Protein AF-A0A2P8EJH9-F1 (afdb_monomer_lite)

Radius of gyration: 18.39 Å; chains: 1; bounding box: 42×49×52 Å

Structure (mmCIF, N/CA/C/O backbone):
data_AF-A0A2P8EJH9-F1
#
_entry.id   AF-A0A2P8EJH9-F1
#
loop_
_atom_site.group_PDB
_atom_site.id
_atom_site.type_symbol
_atom_site.label_atom_id
_atom_site.label_alt_id
_atom_site.label_comp_id
_atom_site.label_asym_id
_atom_site.label_entity_id
_atom_site.label_seq_id
_atom_site.pdbx_PDB_ins_code
_atom_site.Cartn_x
_atom_site.Cartn_y
_atom_site.Cartn_z
_atom_site.occupancy
_atom_site.B_iso_or_equiv
_atom_site.auth_seq_id
_atom_site.auth_comp_id
_atom_site.auth_asym_id
_atom_site.auth_atom_id
_atom_site.pdbx_PDB_model_num
ATOM 1 N N . MET A 1 1 ? -10.211 7.960 23.395 1.00 57.41 1 MET A N 1
ATOM 2 C CA . MET A 1 1 ? -9.207 9.040 23.195 1.00 57.41 1 MET A CA 1
ATOM 3 C C . MET A 1 1 ? -7.774 8.540 23.358 1.00 57.41 1 MET A C 1
ATOM 5 O O . MET A 1 1 ? -6.955 8.890 22.523 1.00 57.41 1 MET A O 1
ATOM 9 N N . GLY A 1 2 ? -7.470 7.687 24.348 1.00 76.94 2 GLY A N 1
ATOM 10 C CA . GLY A 1 2 ? -6.123 7.109 24.513 1.00 76.94 2 GLY A CA 1
ATOM 11 C C . GLY A 1 2 ? -5.628 6.232 23.349 1.00 76.94 2 GLY A C 1
ATOM 12 O O . GLY A 1 2 ? -4.437 6.247 23.060 1.00 76.94 2 GLY A O 1
ATOM 13 N N . SER A 1 3 ? -6.529 5.543 22.634 1.00 83.50 3 SER A N 1
ATOM 14 C CA . SER A 1 3 ? -6.225 4.737 21.436 1.00 83.50 3 SER A CA 1
ATOM 15 C C . SER A 1 3 ? -5.545 5.564 20.338 1.00 83.50 3 SER A C 1
ATOM 17 O O . SER A 1 3 ? -4.416 5.281 19.959 1.00 83.50 3 SER A O 1
ATOM 19 N N . TYR A 1 4 ? -6.186 6.642 19.885 1.00 91.69 4 TYR A N 1
ATOM 20 C CA . TYR A 1 4 ? -5.678 7.478 18.787 1.00 91.69 4 TYR A CA 1
ATOM 21 C C . TYR A 1 4 ? -4.425 8.287 19.143 1.00 91.69 4 TYR A C 1
ATOM 23 O O . TYR A 1 4 ? -3.624 8.590 18.262 1.00 91.69 4 TYR A O 1
ATOM 31 N N . VAL A 1 5 ? -4.231 8.619 20.425 1.00 90.19 5 VAL A N 1
ATOM 32 C CA . VAL A 1 5 ? -2.970 9.216 20.894 1.00 90.19 5 VAL A CA 1
ATOM 33 C C . VAL A 1 5 ? -1.826 8.218 20.727 1.00 90.19 5 VAL A C 1
ATOM 35 O O . VAL A 1 5 ? -0.778 8.595 20.216 1.00 90.19 5 VAL A O 1
ATOM 38 N N . ASN A 1 6 ? -2.039 6.948 21.087 1.00 92.81 6 ASN A N 1
ATOM 39 C CA . ASN A 1 6 ? -1.038 5.899 20.891 1.00 92.81 6 ASN A CA 1
ATOM 40 C C . ASN A 1 6 ? -0.731 5.687 19.398 1.00 92.81 6 ASN A C 1
ATOM 42 O O . ASN A 1 6 ? 0.431 5.770 19.014 1.00 92.81 6 ASN A O 1
ATOM 46 N N . ILE A 1 7 ? -1.763 5.575 18.548 1.00 94.88 7 ILE A N 1
ATOM 47 C CA . ILE A 1 7 ? -1.602 5.452 17.082 1.00 94.88 7 ILE A CA 1
ATOM 48 C C . ILE A 1 7 ? -0.748 6.600 16.519 1.00 94.88 7 ILE A C 1
ATOM 50 O O . ILE A 1 7 ? 0.118 6.393 15.672 1.00 94.88 7 ILE A O 1
ATOM 54 N N . SER A 1 8 ? -0.954 7.830 17.001 1.00 92.31 8 SER A N 1
ATOM 55 C CA . SER A 1 8 ? -0.150 8.977 16.567 1.00 92.31 8 SER A CA 1
ATOM 56 C C . SER A 1 8 ? 1.320 8.892 16.991 1.00 92.31 8 SER A C 1
ATOM 58 O O . SER A 1 8 ? 2.163 9.482 16.318 1.00 92.31 8 SER A O 1
ATOM 60 N N . VAL A 1 9 ? 1.633 8.226 18.104 1.00 92.19 9 VAL A N 1
ATOM 61 C CA . VAL A 1 9 ? 3.006 8.051 18.604 1.00 92.19 9 VAL A CA 1
ATOM 62 C C . VAL A 1 9 ? 3.715 6.919 17.857 1.00 92.19 9 VAL A C 1
ATOM 64 O O . VAL A 1 9 ? 4.892 7.055 17.528 1.00 92.19 9 VAL A O 1
ATOM 67 N N . THR A 1 10 ? 3.005 5.832 17.549 1.00 92.50 10 THR A N 1
ATOM 68 C CA . THR A 1 10 ? 3.539 4.670 16.816 1.00 92.50 10 THR A CA 1
ATOM 69 C C . THR A 1 10 ? 3.700 4.922 15.318 1.00 92.50 10 THR A C 1
ATOM 71 O O . THR A 1 10 ? 4.479 4.226 14.672 1.00 92.50 10 THR A O 1
ATOM 74 N N . ASN A 1 11 ? 3.036 5.946 14.767 1.00 92.38 11 ASN A N 1
ATOM 75 C CA . ASN A 1 11 ? 3.085 6.299 13.345 1.00 92.38 11 ASN A CA 1
ATOM 76 C C . ASN A 1 11 ? 3.725 7.684 13.096 1.00 92.38 11 ASN A C 1
ATOM 78 O O . ASN A 1 11 ? 3.044 8.628 12.670 1.00 92.38 11 ASN A O 1
ATOM 82 N N . PRO A 1 12 ? 5.044 7.848 13.331 1.00 87.44 12 PRO A N 1
ATOM 83 C CA . PRO A 1 12 ? 5.724 9.118 13.104 1.00 87.44 12 PRO A CA 1
ATOM 84 C C . PRO A 1 12 ? 5.688 9.523 11.621 1.00 87.44 12 PRO A C 1
ATOM 86 O O . PRO A 1 12 ? 5.824 8.707 10.710 1.00 87.44 12 PRO A O 1
ATOM 89 N N . GLY A 1 13 ? 5.518 10.822 11.359 1.00 85.75 13 GLY A N 1
ATOM 90 C CA . GLY A 1 13 ? 5.449 11.354 9.991 1.00 85.75 13 GLY A CA 1
ATOM 91 C C . GLY A 1 13 ? 4.093 11.170 9.292 1.00 85.75 13 GLY A C 1
ATOM 92 O O . GLY A 1 13 ? 3.995 11.415 8.085 1.00 85.75 13 GLY A O 1
ATOM 93 N N . VAL A 1 14 ? 3.054 10.766 10.030 1.00 93.06 14 VAL A N 1
ATOM 94 C CA . VAL A 1 14 ? 1.638 10.892 9.650 1.00 93.06 14 VAL A CA 1
ATOM 95 C C . VAL A 1 14 ? 1.053 12.164 10.279 1.00 93.06 14 VAL A C 1
ATOM 97 O O . VAL A 1 14 ? 1.512 12.602 11.330 1.00 93.06 14 VAL A O 1
ATOM 100 N N . ASN A 1 15 ? 0.074 12.804 9.632 1.00 91.06 15 ASN A N 1
ATOM 101 C CA . ASN A 1 15 ? -0.617 13.970 10.187 1.00 91.06 15 ASN A CA 1
ATOM 102 C C . ASN A 1 15 ? -1.505 13.565 11.390 1.00 91.06 15 ASN A C 1
ATOM 104 O O . ASN A 1 15 ? -2.504 12.874 11.171 1.00 91.06 15 ASN A O 1
ATOM 108 N N . PRO A 1 16 ? -1.233 14.030 12.631 1.00 91.81 16 PRO A N 1
ATOM 109 C CA . PRO A 1 16 ? -2.021 13.641 13.807 1.00 91.81 16 PRO A CA 1
ATOM 110 C C . PRO A 1 16 ? -3.492 14.064 13.732 1.00 91.81 16 PRO A C 1
ATOM 112 O O . PRO A 1 16 ? -4.382 13.313 14.122 1.00 91.81 16 PRO A O 1
ATOM 115 N N . SER A 1 17 ? -3.780 15.245 13.174 1.00 93.12 17 SER A N 1
ATOM 116 C CA . SER A 1 17 ? -5.173 15.673 12.949 1.00 93.12 17 SER A CA 1
ATOM 117 C C . SER A 1 17 ? -5.828 14.852 11.833 1.00 93.12 17 SER A C 1
ATOM 119 O O . SER A 1 17 ? -7.024 14.570 11.869 1.00 93.12 17 SER A O 1
ATOM 121 N N . GLY A 1 18 ? -5.022 14.401 10.870 1.00 96.00 18 GLY A N 1
ATOM 122 C CA . GLY A 1 18 ? -5.426 13.482 9.812 1.00 96.00 18 GLY A CA 1
ATOM 123 C C . GLY A 1 18 ? -5.948 12.142 10.326 1.00 96.00 18 GLY A C 1
ATOM 124 O O . GLY A 1 18 ? -6.906 11.613 9.765 1.00 96.00 18 GLY A O 1
ATOM 125 N N . ILE A 1 19 ? -5.376 11.622 11.417 1.00 97.12 19 ILE A N 1
ATOM 126 C CA . ILE A 1 19 ? -5.843 10.396 12.085 1.00 97.12 19 ILE A CA 1
ATOM 127 C C . ILE A 1 19 ? -7.286 10.564 12.572 1.00 97.12 19 ILE A C 1
ATOM 129 O O . ILE A 1 19 ? -8.122 9.689 12.349 1.00 97.12 19 ILE A O 1
ATOM 133 N N . LEU A 1 20 ? -7.607 11.711 13.178 1.00 96.38 20 LEU A N 1
ATOM 134 C CA . LEU A 1 20 ? -8.965 12.007 13.642 1.00 96.38 20 LEU A CA 1
ATOM 135 C C . LEU A 1 20 ? -9.938 12.173 12.467 1.00 96.38 20 LEU A C 1
ATOM 137 O O . LEU A 1 20 ? -11.039 11.634 12.513 1.00 96.38 20 LEU A O 1
ATOM 141 N N . ASN A 1 21 ? -9.507 12.824 11.383 1.00 97.00 21 ASN A N 1
ATOM 142 C CA . ASN A 1 21 ? -10.313 12.938 10.164 1.00 97.00 21 ASN A CA 1
ATOM 143 C C . ASN A 1 21 ? -10.607 11.564 9.537 1.00 97.00 21 ASN A C 1
ATOM 145 O O . ASN A 1 21 ? -11.721 11.317 9.073 1.00 97.00 21 ASN A O 1
ATOM 149 N N . LEU A 1 22 ? -9.619 10.660 9.518 1.00 98.12 22 LEU A N 1
ATOM 150 C CA . LEU A 1 22 ? -9.803 9.299 9.011 1.00 98.12 22 LEU A CA 1
ATOM 151 C C . LEU A 1 22 ? -10.755 8.497 9.903 1.00 98.12 22 LEU A C 1
ATOM 153 O O . LEU A 1 22 ? -11.665 7.850 9.386 1.00 98.12 22 LEU A O 1
ATOM 157 N N . ARG A 1 23 ? -10.591 8.594 11.227 1.00 97.69 23 ARG A N 1
ATOM 158 C CA . ARG A 1 23 ? -11.517 8.010 12.201 1.00 97.69 23 ARG A CA 1
ATOM 159 C C . ARG A 1 23 ? -12.945 8.478 11.942 1.00 97.69 23 ARG A C 1
ATOM 161 O O . ARG A 1 23 ? -13.840 7.647 11.827 1.00 97.69 23 ARG A O 1
ATOM 168 N N . ASP A 1 24 ? -13.167 9.785 11.835 1.00 97.50 24 ASP A N 1
ATOM 169 C CA . ASP A 1 24 ? -14.509 10.347 11.649 1.00 97.50 24 ASP A CA 1
ATOM 170 C C . ASP A 1 24 ? -15.140 9.855 10.344 1.00 97.50 24 ASP A C 1
ATOM 172 O O . ASP A 1 24 ? -16.316 9.487 10.314 1.00 97.50 24 ASP A O 1
ATOM 176 N N . TYR A 1 25 ? -14.340 9.757 9.281 1.00 97.88 25 TYR A N 1
ATOM 177 C CA . TYR A 1 25 ? -14.765 9.169 8.016 1.00 97.88 25 TYR A CA 1
ATOM 178 C C . TYR A 1 25 ? -15.164 7.687 8.151 1.00 97.88 25 TYR A C 1
ATOM 180 O O . TYR A 1 25 ? -16.182 7.277 7.588 1.00 97.88 25 TYR A O 1
ATOM 188 N N . PHE A 1 26 ? -14.406 6.880 8.900 1.00 98.00 26 PHE A N 1
ATOM 189 C CA . PHE A 1 26 ? -14.752 5.477 9.161 1.00 98.00 26 PHE A CA 1
ATOM 190 C C . PHE A 1 26 ? -16.009 5.342 10.021 1.00 98.00 26 PHE A C 1
ATOM 192 O O . PHE A 1 26 ? -16.895 4.565 9.675 1.00 98.00 26 PHE A O 1
ATOM 199 N N . VAL A 1 27 ? -16.152 6.150 11.075 1.00 97.19 27 VAL A N 1
ATOM 200 C CA . VAL A 1 27 ? -17.345 6.160 11.940 1.00 97.19 27 VAL A CA 1
ATOM 201 C C . VAL A 1 27 ? -18.608 6.491 11.139 1.00 97.19 27 VAL A C 1
ATOM 203 O O . VAL A 1 27 ? -19.633 5.830 11.307 1.00 97.19 27 VAL A O 1
ATOM 206 N N . GLN A 1 28 ? -18.541 7.454 10.214 1.00 97.12 28 GLN A N 1
ATOM 207 C CA . GLN A 1 28 ? -19.660 7.787 9.318 1.00 97.12 28 GLN A CA 1
ATOM 208 C C . GLN A 1 28 ? -20.061 6.632 8.388 1.00 97.12 28 GLN A C 1
ATOM 210 O O . GLN A 1 28 ? -21.187 6.595 7.895 1.00 97.12 28 GLN A O 1
ATOM 215 N N . ARG A 1 29 ? -19.149 5.690 8.134 1.00 95.56 29 ARG A N 1
ATOM 216 C CA . ARG A 1 29 ? -19.340 4.542 7.240 1.00 95.56 29 ARG A CA 1
ATOM 217 C C . ARG A 1 29 ? -19.367 3.205 7.968 1.00 95.56 29 ARG A C 1
ATOM 219 O O . ARG A 1 29 ? -19.293 2.172 7.315 1.00 95.56 29 ARG A O 1
ATOM 226 N N . LYS A 1 30 ? -19.522 3.210 9.290 1.00 92.56 30 LYS A N 1
ATOM 227 C CA . LYS A 1 30 ? -19.408 2.014 10.130 1.00 92.56 30 LYS A CA 1
ATOM 228 C C . LYS A 1 30 ? -20.317 0.846 9.718 1.00 92.56 30 LYS A C 1
ATOM 230 O O . LYS A 1 30 ? -19.945 -0.297 9.905 1.00 92.56 30 LYS A O 1
ATOM 235 N N . ASN A 1 31 ? -21.467 1.127 9.098 1.00 93.06 31 ASN A N 1
ATOM 236 C CA . ASN A 1 31 ? -22.398 0.102 8.598 1.00 93.06 31 ASN A CA 1
ATOM 237 C C . ASN A 1 31 ? -21.901 -0.628 7.330 1.00 93.06 31 ASN A C 1
ATOM 239 O O . ASN A 1 31 ? -22.600 -1.494 6.818 1.00 93.06 31 ASN A O 1
ATOM 243 N N . ARG A 1 32 ? -20.779 -0.185 6.755 1.00 93.94 32 ARG A N 1
ATOM 244 C CA . ARG A 1 32 ? -20.114 -0.735 5.564 1.00 93.94 32 ARG A CA 1
ATOM 245 C C . ARG A 1 32 ? -18.596 -0.668 5.767 1.00 93.94 32 ARG A C 1
ATOM 247 O O . ARG A 1 32 ? -17.861 -0.249 4.870 1.00 93.94 32 ARG A O 1
ATOM 254 N N . ILE A 1 33 ? -18.143 -0.935 6.992 1.00 94.06 33 ILE A N 1
ATOM 255 C CA . ILE A 1 33 ? -16.740 -0.772 7.389 1.00 94.06 33 ILE A CA 1
ATOM 256 C C . ILE A 1 33 ? -15.835 -1.787 6.684 1.00 94.06 33 ILE A C 1
ATOM 258 O O . ILE A 1 33 ? -14.684 -1.488 6.385 1.00 94.06 33 ILE A O 1
ATOM 262 N N . GLU A 1 34 ? -16.388 -2.939 6.325 1.00 92.44 34 GLU A N 1
ATOM 263 C CA . GLU A 1 34 ? -15.739 -4.024 5.597 1.00 92.44 34 GLU A CA 1
ATOM 264 C C . GLU A 1 34 ? -15.280 -3.549 4.209 1.00 92.44 34 GLU A C 1
ATOM 266 O O . GLU A 1 34 ? -14.194 -3.888 3.758 1.00 92.44 34 GLU A O 1
ATOM 271 N N . GLU A 1 35 ? -16.028 -2.643 3.564 1.00 93.81 35 GLU A N 1
ATOM 272 C CA . GLU A 1 35 ? -15.648 -2.031 2.275 1.00 93.81 35 GLU A CA 1
ATOM 273 C C . GLU A 1 35 ? -14.470 -1.046 2.378 1.00 93.81 35 GLU A C 1
ATOM 275 O O . GLU A 1 35 ? -14.014 -0.469 1.378 1.00 93.81 35 GLU A O 1
ATOM 280 N N . LEU A 1 36 ? -14.031 -0.760 3.602 1.00 96.19 36 LEU A N 1
ATOM 281 C CA . LEU A 1 36 ? -12.887 0.093 3.890 1.00 96.19 36 LEU A CA 1
ATOM 282 C C . LEU A 1 36 ? -11.630 -0.725 4.175 1.00 96.19 36 LEU A C 1
ATOM 284 O O . LEU A 1 36 ? -10.549 -0.129 4.168 1.00 96.19 36 LEU A O 1
ATOM 288 N N . VAL A 1 37 ? -11.755 -2.041 4.369 1.00 96.31 37 VAL A N 1
ATOM 289 C CA . VAL A 1 37 ? -10.626 -2.963 4.468 1.00 96.31 37 VAL A CA 1
ATOM 290 C C . VAL A 1 37 ? -9.945 -3.045 3.091 1.00 96.31 37 VAL A C 1
ATOM 292 O O . VAL A 1 37 ? -10.620 -3.262 2.082 1.00 96.31 37 VAL A O 1
ATOM 295 N N . PRO A 1 38 ? -8.626 -2.805 3.002 1.00 95.75 38 PRO A N 1
ATOM 296 C CA . PRO A 1 38 ? -7.872 -3.041 1.777 1.00 95.75 38 PRO A CA 1
ATOM 297 C C . PRO A 1 38 ? -7.988 -4.503 1.336 1.00 95.75 38 PRO A C 1
ATOM 299 O O . PRO A 1 38 ? -7.944 -5.405 2.164 1.00 95.75 38 PRO A O 1
ATOM 302 N N . SER A 1 39 ? -8.102 -4.746 0.036 1.00 94.81 39 SER A N 1
ATOM 303 C CA . SER A 1 39 ? -8.203 -6.114 -0.485 1.00 94.81 39 SER A CA 1
ATOM 304 C C . SER A 1 39 ? -6.834 -6.801 -0.465 1.00 94.81 39 SER A C 1
ATOM 306 O O . SER A 1 39 ? -5.797 -6.128 -0.514 1.00 94.81 39 SER A O 1
ATOM 308 N N . ASP A 1 40 ? -6.825 -8.135 -0.449 1.00 92.12 40 ASP A N 1
ATOM 309 C CA . ASP A 1 40 ? -5.604 -8.927 -0.626 1.00 92.12 40 ASP A CA 1
ATOM 310 C C . ASP A 1 40 ? -4.848 -8.476 -1.897 1.00 92.12 40 ASP A C 1
ATOM 312 O O . ASP A 1 40 ? -5.486 -8.305 -2.942 1.00 92.12 40 ASP A O 1
ATOM 316 N N . PRO A 1 41 ? -3.513 -8.287 -1.868 1.00 91.06 41 PRO A N 1
ATOM 317 C CA . PRO A 1 41 ? -2.733 -7.886 -3.041 1.00 91.06 41 PRO A CA 1
ATOM 318 C C . PRO A 1 41 ? -2.897 -8.790 -4.268 1.00 91.06 41 PRO A C 1
ATOM 320 O O . PRO A 1 41 ? -2.692 -8.332 -5.391 1.00 91.06 41 PRO A O 1
ATOM 323 N N . THR A 1 42 ? -3.223 -10.065 -4.079 1.00 89.50 42 THR A N 1
ATOM 324 C CA . THR A 1 42 ? -3.433 -11.066 -5.135 1.00 89.50 42 THR A CA 1
ATOM 325 C C . THR A 1 42 ? -4.869 -11.088 -5.662 1.00 89.50 42 THR A C 1
ATOM 327 O O . THR A 1 42 ? -5.128 -11.674 -6.715 1.00 89.50 42 THR A O 1
ATOM 330 N N . SER A 1 43 ? -5.796 -10.405 -4.985 1.00 92.19 43 SER A N 1
ATOM 331 C CA . SER A 1 43 ? -7.201 -10.353 -5.377 1.00 92.19 43 SER A CA 1
ATOM 332 C C . SER A 1 43 ? -7.418 -9.543 -6.670 1.00 92.19 43 SER A C 1
ATOM 334 O O . SER A 1 43 ? -6.744 -8.529 -6.894 1.00 92.19 43 SER A O 1
ATOM 336 N N . PRO A 1 44 ? -8.396 -9.911 -7.524 1.00 92.81 44 PRO A N 1
ATOM 337 C CA . PRO A 1 44 ? -8.719 -9.160 -8.741 1.00 92.81 44 PRO A CA 1
ATOM 338 C C . PRO A 1 44 ? -9.108 -7.689 -8.513 1.00 92.81 44 PRO A C 1
ATOM 340 O O . PRO A 1 44 ? -8.945 -6.861 -9.411 1.00 92.81 44 PRO A O 1
ATOM 343 N N . ASP A 1 45 ? -9.625 -7.349 -7.333 1.00 94.44 45 ASP A N 1
ATOM 344 C CA . ASP A 1 45 ? -10.066 -6.000 -6.961 1.00 94.44 45 ASP A CA 1
ATOM 345 C C . ASP A 1 45 ? -8.974 -5.159 -6.267 1.00 94.44 45 ASP A C 1
ATOM 347 O O . ASP A 1 45 ? -9.189 -3.968 -6.015 1.00 94.44 45 ASP A O 1
ATOM 351 N N . ALA A 1 46 ? -7.783 -5.728 -6.020 1.00 95.44 46 ALA A N 1
ATOM 352 C CA . ALA A 1 46 ? -6.689 -5.083 -5.289 1.00 95.44 46 ALA A CA 1
ATOM 353 C C . ALA A 1 46 ? -6.350 -3.692 -5.837 1.00 95.44 46 ALA A C 1
ATOM 355 O O . ALA A 1 46 ? -6.208 -2.727 -5.091 1.00 95.44 46 ALA A O 1
ATOM 356 N N . LEU A 1 47 ? -6.279 -3.545 -7.161 1.00 97.31 47 LEU A N 1
ATOM 357 C CA . LEU A 1 47 ? -5.942 -2.263 -7.776 1.00 97.31 47 LEU A CA 1
ATOM 358 C C . LEU A 1 47 ? -6.945 -1.157 -7.415 1.00 97.31 47 LEU A C 1
ATOM 360 O O . LEU A 1 47 ? -6.540 -0.068 -7.007 1.00 97.31 47 LEU A O 1
ATOM 364 N N . ASP A 1 48 ? -8.243 -1.422 -7.556 1.00 97.31 48 ASP A N 1
ATOM 365 C CA . ASP A 1 48 ? -9.287 -0.439 -7.245 1.00 97.31 48 ASP A CA 1
ATOM 366 C C . ASP A 1 48 ? -9.331 -0.139 -5.740 1.00 97.31 48 ASP A C 1
ATOM 368 O O . ASP A 1 48 ? -9.411 1.024 -5.327 1.00 97.31 48 ASP A O 1
ATOM 372 N N . SER A 1 49 ? -9.174 -1.179 -4.920 1.00 97.06 49 SER A N 1
ATOM 373 C CA . SER A 1 49 ? -9.086 -1.070 -3.466 1.00 97.06 49 SER A CA 1
ATOM 374 C C . SER A 1 49 ? -7.955 -0.127 -3.035 1.00 97.06 49 SER A C 1
ATOM 376 O O . SER A 1 49 ? -8.192 0.861 -2.332 1.00 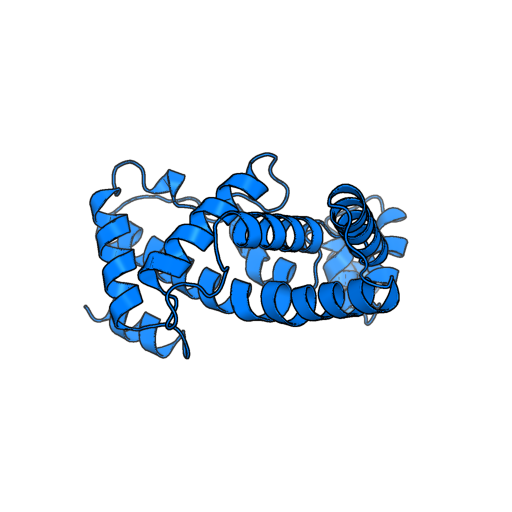97.06 49 SER A O 1
ATOM 378 N N . TYR A 1 50 ? -6.742 -0.318 -3.561 1.00 97.81 50 TYR A N 1
ATOM 379 C CA . TYR A 1 50 ? -5.575 0.500 -3.214 1.00 97.81 50 TYR A CA 1
ATOM 380 C C . TYR A 1 50 ? -5.696 1.935 -3.729 1.00 97.81 50 TYR A C 1
ATOM 382 O O . TYR A 1 50 ? -5.316 2.873 -3.028 1.00 97.81 50 TYR A O 1
ATOM 390 N N . VAL A 1 51 ? -6.293 2.152 -4.905 1.00 98.31 51 VAL A N 1
ATOM 391 C CA . VAL A 1 51 ? -6.584 3.510 -5.396 1.00 98.31 51 VAL A CA 1
ATOM 392 C C . VAL A 1 51 ? -7.524 4.254 -4.446 1.00 98.31 51 VAL A C 1
ATOM 394 O O . VAL A 1 51 ? -7.291 5.430 -4.139 1.00 98.31 51 VAL A O 1
ATOM 397 N N . LYS A 1 52 ? -8.569 3.586 -3.943 1.00 97.81 52 LYS A N 1
ATOM 398 C CA . LYS A 1 52 ? -9.492 4.171 -2.959 1.00 97.81 52 LYS A CA 1
ATOM 399 C C . LYS A 1 52 ? -8.780 4.477 -1.643 1.00 97.81 52 LYS A C 1
ATOM 401 O O . LYS A 1 52 ? -8.972 5.565 -1.098 1.00 97.81 52 LYS A O 1
ATOM 406 N N . VAL A 1 53 ? -7.938 3.567 -1.155 1.00 98.00 53 VAL A N 1
ATOM 407 C CA . VAL A 1 53 ? -7.144 3.771 0.068 1.00 98.00 53 VAL A CA 1
ATOM 408 C C . VAL A 1 53 ? -6.192 4.959 -0.086 1.00 98.00 53 VAL A C 1
ATOM 410 O O . VAL A 1 53 ? -6.217 5.864 0.747 1.00 98.00 53 VAL A O 1
ATOM 413 N N . PHE A 1 54 ? -5.447 5.051 -1.190 1.00 98.38 54 PHE A N 1
ATOM 414 C CA . PHE A 1 54 ? -4.545 6.179 -1.460 1.00 98.38 54 PHE A CA 1
ATOM 415 C C . PHE A 1 54 ? -5.298 7.510 -1.536 1.00 98.38 54 PHE A C 1
ATOM 417 O O . PHE A 1 54 ? -4.833 8.522 -1.013 1.00 98.38 54 PHE A O 1
ATOM 424 N N . SER A 1 55 ? -6.501 7.517 -2.120 1.00 97.50 55 SER A N 1
ATOM 425 C CA . SER A 1 55 ? -7.347 8.712 -2.137 1.00 97.50 55 SER A CA 1
ATOM 426 C C . SER A 1 55 ? -7.789 9.142 -0.735 1.00 97.50 55 SER A C 1
ATOM 428 O O . SER A 1 55 ? -7.832 10.343 -0.463 1.00 97.50 55 SER A O 1
ATOM 430 N N . ARG A 1 56 ? -8.107 8.193 0.157 1.00 97.75 56 ARG A N 1
ATOM 431 C CA . ARG A 1 56 ? -8.437 8.491 1.560 1.00 97.75 56 ARG A CA 1
ATOM 432 C C . ARG A 1 56 ? -7.216 9.038 2.291 1.00 97.75 56 ARG A C 1
ATOM 434 O O . ARG A 1 56 ? -7.331 10.092 2.900 1.00 97.75 56 ARG A O 1
ATOM 441 N N . ILE A 1 57 ? -6.052 8.401 2.139 1.00 97.88 57 ILE A N 1
ATOM 442 C CA . ILE A 1 57 ? -4.789 8.856 2.739 1.00 97.88 57 ILE A CA 1
ATOM 443 C C . ILE A 1 57 ? -4.458 10.290 2.319 1.00 97.88 57 ILE A C 1
ATOM 445 O O . ILE A 1 57 ? -4.170 11.116 3.182 1.00 97.88 57 ILE A O 1
ATOM 449 N N . ASN A 1 58 ? -4.548 10.616 1.026 1.00 96.94 58 ASN A N 1
ATOM 450 C CA . ASN A 1 58 ? -4.322 11.984 0.553 1.00 96.94 58 ASN A CA 1
ATOM 451 C C . ASN A 1 58 ? -5.264 12.987 1.234 1.00 96.94 58 ASN A C 1
ATOM 453 O O . ASN A 1 58 ? -4.838 14.071 1.605 1.00 96.94 58 ASN A O 1
ATOM 457 N N . LYS A 1 59 ? -6.535 12.628 1.443 1.00 96.38 59 LYS A N 1
ATOM 458 C CA . LYS A 1 59 ? -7.526 13.512 2.075 1.00 96.38 59 LYS A CA 1
ATOM 459 C C . LYS A 1 59 ? -7.375 13.637 3.591 1.00 96.38 59 LYS A C 1
ATOM 461 O O . LYS A 1 59 ? -7.949 14.561 4.162 1.00 96.38 59 LYS A O 1
ATOM 466 N N . THR A 1 60 ? -6.684 12.704 4.247 1.00 96.81 60 THR A N 1
ATOM 467 C CA . THR A 1 60 ? -6.645 12.628 5.713 1.00 96.81 60 THR A CA 1
ATOM 468 C C . THR A 1 60 ? -5.222 12.569 6.262 1.00 96.81 60 THR A C 1
ATOM 470 O O . THR A 1 60 ? -4.755 13.542 6.843 1.00 96.81 60 THR A O 1
ATOM 473 N N . LEU A 1 61 ? -4.532 11.441 6.101 1.00 96.62 61 LEU A N 1
ATOM 474 C CA . LEU A 1 61 ? -3.269 11.133 6.776 1.00 96.62 61 LEU A CA 1
ATOM 475 C C . LEU A 1 61 ? -2.055 11.878 6.195 1.00 96.62 61 LEU A C 1
ATOM 477 O O . LEU A 1 61 ? -1.066 12.093 6.904 1.00 96.62 61 LEU A O 1
ATOM 481 N N . SER A 1 62 ? -2.098 12.251 4.914 1.00 93.19 62 SER A N 1
ATOM 482 C CA . SER A 1 62 ? -1.011 12.976 4.247 1.00 93.19 62 SER A CA 1
ATOM 483 C C . SER A 1 62 ? -0.839 14.385 4.825 1.00 93.19 62 SER A C 1
ATOM 485 O O . SER A 1 62 ? -1.813 15.096 5.066 1.00 93.19 62 SER A O 1
ATOM 487 N N . GLN A 1 63 ? 0.413 14.810 5.025 1.00 87.94 63 GLN A N 1
ATOM 488 C CA . GLN A 1 63 ? 0.716 16.184 5.445 1.00 87.94 63 GLN A CA 1
ATOM 489 C C . GLN A 1 63 ? 0.537 17.188 4.300 1.00 87.94 63 GLN A C 1
ATOM 491 O O . GLN A 1 63 ? 0.075 18.300 4.531 1.00 87.94 63 GLN A O 1
ATOM 496 N N . SER A 1 64 ? 0.891 16.799 3.072 1.00 89.88 64 SER A N 1
ATOM 497 C CA . SER A 1 64 ? 0.788 17.663 1.891 1.00 89.88 64 SER A CA 1
ATOM 498 C C . SER A 1 64 ? -0.611 17.663 1.269 1.00 89.88 64 SER A C 1
ATOM 500 O O . SER A 1 64 ? -0.952 18.565 0.509 1.00 89.88 64 SER A O 1
ATOM 502 N N . GLY A 1 65 ? -1.427 16.653 1.585 1.00 91.94 65 GLY A N 1
ATOM 503 C CA . GLY A 1 65 ? -2.738 16.439 0.972 1.00 91.94 65 GLY A CA 1
ATOM 504 C C . GLY A 1 65 ? -2.679 15.730 -0.390 1.00 91.94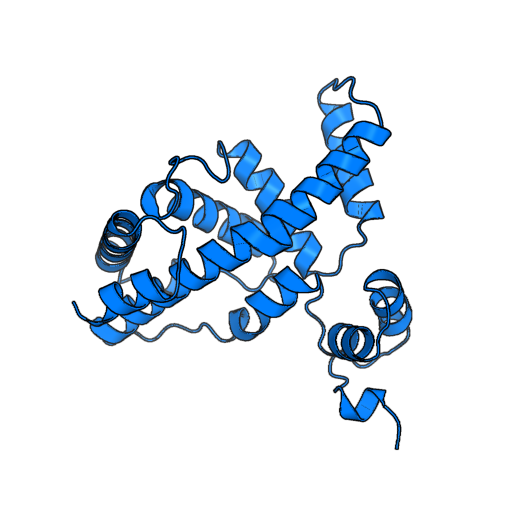 65 GLY A C 1
ATOM 505 O O . GLY A 1 65 ? -3.712 15.495 -1.020 1.00 91.94 65 GLY A O 1
ATOM 506 N N . ASP A 1 66 ? -1.479 15.391 -0.866 1.00 94.25 66 ASP A N 1
ATOM 507 C CA . ASP A 1 66 ? -1.238 14.901 -2.225 1.00 94.25 66 ASP A CA 1
ATOM 508 C C . ASP A 1 66 ? -0.054 13.923 -2.335 1.00 94.25 66 ASP A C 1
ATOM 510 O O . ASP A 1 66 ? 0.533 13.792 -3.407 1.00 94.25 66 ASP A O 1
ATOM 514 N N . GLU A 1 67 ? 0.281 13.192 -1.266 1.00 95.81 67 GLU A N 1
ATOM 515 C CA . GLU A 1 67 ? 1.402 12.231 -1.254 1.00 95.81 67 GLU A CA 1
ATOM 516 C C . GLU A 1 67 ? 1.367 11.257 -2.452 1.00 95.81 67 GLU A C 1
ATOM 518 O O . GLU A 1 67 ? 2.383 11.005 -3.100 1.00 95.81 67 GLU A O 1
ATOM 523 N N . PHE A 1 68 ? 0.181 10.751 -2.810 1.00 97.25 68 PHE A N 1
ATOM 524 C CA . PHE A 1 68 ? -0.026 9.879 -3.978 1.00 97.25 68 PHE A CA 1
ATOM 525 C C . PHE A 1 68 ? -0.412 10.633 -5.264 1.00 97.25 68 PHE A C 1
ATOM 527 O O . PHE A 1 68 ? -0.809 10.022 -6.261 1.00 97.25 68 PHE A O 1
ATOM 534 N N . GLY A 1 69 ? -0.314 11.961 -5.252 1.00 95.81 69 GLY A N 1
ATOM 535 C CA . GLY A 1 69 ? -0.690 12.886 -6.316 1.00 95.81 69 GLY A CA 1
ATOM 536 C C . GLY A 1 69 ? -2.174 12.860 -6.678 1.00 95.81 69 GLY A C 1
ATOM 537 O O . GLY A 1 69 ? -3.037 12.451 -5.904 1.00 95.81 69 GLY A O 1
ATOM 538 N N . ASN A 1 70 ? -2.476 13.298 -7.901 1.00 95.19 70 ASN A N 1
ATOM 539 C CA . ASN A 1 70 ? -3.825 13.210 -8.459 1.00 95.19 70 ASN A CA 1
ATOM 540 C C . ASN A 1 70 ? -4.244 11.753 -8.737 1.00 95.19 70 ASN A C 1
ATOM 542 O O . ASN A 1 70 ? -3.413 10.846 -8.752 1.00 95.19 70 ASN A O 1
ATOM 546 N N . HIS A 1 71 ? -5.526 11.541 -9.056 1.00 93.88 71 HIS A N 1
ATOM 547 C CA . HIS A 1 71 ? -6.101 10.211 -9.305 1.00 93.88 71 HIS A CA 1
ATOM 548 C C . HIS A 1 71 ? -5.273 9.348 -10.271 1.00 93.88 71 HIS A C 1
ATOM 550 O O . HIS A 1 71 ? -5.057 8.162 -10.038 1.00 93.88 71 HIS A O 1
ATOM 556 N N . LYS A 1 72 ? -4.742 9.957 -11.335 1.00 94.19 72 LYS A N 1
ATOM 557 C CA . LYS A 1 72 ? -3.913 9.264 -12.319 1.00 94.19 72 LYS A CA 1
ATOM 558 C C . LYS A 1 72 ? -2.580 8.799 -11.735 1.00 94.19 72 LYS A C 1
ATOM 560 O O . LYS A 1 72 ? -2.143 7.692 -12.038 1.00 94.19 72 LYS A O 1
ATOM 565 N N . ARG A 1 73 ? -1.923 9.631 -10.922 1.00 95.06 73 ARG A N 1
ATOM 566 C CA . ARG A 1 73 ? -0.702 9.235 -10.210 1.00 95.06 73 ARG A CA 1
ATOM 567 C C . ARG A 1 73 ? -1.005 8.154 -9.178 1.00 95.06 73 ARG A C 1
ATOM 569 O O . ARG A 1 73 ? -0.283 7.163 -9.155 1.00 95.06 73 ARG A O 1
ATOM 576 N N . SER A 1 74 ? -2.098 8.281 -8.430 1.00 96.94 74 SER A N 1
ATOM 577 C CA . SER A 1 74 ? -2.515 7.267 -7.457 1.00 96.94 74 SER A CA 1
ATOM 578 C C . SER A 1 74 ? -2.775 5.917 -8.125 1.00 96.94 74 SER A C 1
ATOM 580 O O . SER A 1 74 ? -2.294 4.906 -7.632 1.00 96.94 74 SER A O 1
ATOM 582 N N . PHE A 1 75 ? -3.427 5.896 -9.292 1.00 97.31 75 PHE A N 1
ATOM 583 C CA . PHE A 1 75 ? -3.610 4.679 -10.089 1.00 97.31 75 PHE A CA 1
ATOM 584 C C . PHE A 1 75 ? -2.279 4.049 -10.516 1.00 97.31 75 PHE A C 1
ATOM 586 O O . PHE A 1 75 ? -2.082 2.847 -10.359 1.00 97.31 75 PHE A O 1
ATOM 593 N N . MET A 1 76 ? -1.339 4.850 -11.030 1.00 96.62 76 MET A N 1
ATOM 594 C CA . MET A 1 76 ? -0.022 4.340 -11.435 1.00 96.62 76 MET A CA 1
ATOM 595 C C . MET A 1 76 ? 0.772 3.768 -10.255 1.00 96.62 76 MET A C 1
ATOM 597 O O . MET A 1 76 ? 1.446 2.752 -10.420 1.00 96.62 76 MET A O 1
ATOM 601 N N . LEU A 1 77 ? 0.702 4.412 -9.088 1.00 97.81 77 LEU A N 1
ATOM 602 C CA . LEU A 1 77 ? 1.369 3.945 -7.874 1.00 97.81 77 LEU A CA 1
ATOM 603 C C . LEU A 1 77 ? 0.697 2.690 -7.312 1.00 97.81 77 LEU A C 1
ATOM 605 O O . LEU A 1 77 ? 1.401 1.757 -6.950 1.00 97.81 77 LEU A O 1
ATOM 609 N N . ALA A 1 78 ? -0.637 2.621 -7.307 1.00 98.06 78 ALA A N 1
ATOM 610 C CA . ALA A 1 78 ? -1.370 1.437 -6.863 1.00 98.06 78 ALA A CA 1
ATOM 611 C C . ALA A 1 78 ? -1.044 0.229 -7.749 1.00 98.06 78 ALA A C 1
ATOM 613 O O . ALA A 1 78 ? -0.724 -0.837 -7.237 1.00 98.06 78 ALA A O 1
ATOM 614 N N . LEU A 1 79 ? -1.006 0.414 -9.074 1.00 97.69 79 LEU A N 1
ATOM 615 C CA . LEU A 1 79 ? -0.597 -0.637 -10.006 1.00 97.69 79 LEU A CA 1
ATOM 616 C C . LEU A 1 79 ? 0.845 -1.100 -9.763 1.00 97.69 79 LEU A C 1
ATOM 618 O O . LEU A 1 79 ? 1.122 -2.295 -9.814 1.00 97.69 79 LEU A O 1
ATOM 622 N N . LEU A 1 80 ? 1.768 -0.167 -9.509 1.00 97.94 80 LEU A N 1
ATOM 623 C CA . LEU A 1 80 ? 3.157 -0.502 -9.192 1.00 97.94 80 LEU A CA 1
ATOM 624 C C . LEU A 1 80 ? 3.249 -1.323 -7.905 1.00 97.94 80 LEU A C 1
ATOM 626 O O . LEU A 1 80 ? 3.935 -2.337 -7.891 1.00 97.94 80 LEU A O 1
ATOM 630 N N . VAL A 1 81 ? 2.545 -0.900 -6.858 1.00 97.44 81 VAL A N 1
ATOM 631 C CA . VAL A 1 81 ? 2.574 -1.512 -5.526 1.00 97.44 81 VAL A CA 1
ATOM 632 C C . VAL A 1 81 ? 1.923 -2.895 -5.528 1.00 97.44 81 VAL A C 1
ATOM 634 O O . VAL A 1 81 ? 2.512 -3.838 -5.011 1.00 97.44 81 VAL A O 1
ATOM 637 N N . VAL A 1 82 ? 0.765 -3.050 -6.173 1.00 96.81 82 VAL A N 1
ATOM 638 C CA . VAL A 1 82 ? 0.094 -4.352 -6.329 1.00 96.81 82 VAL A CA 1
ATOM 639 C C . VAL A 1 82 ? 0.986 -5.324 -7.099 1.00 96.81 82 VAL A C 1
ATOM 641 O O . VAL A 1 82 ? 1.287 -6.405 -6.602 1.00 96.81 82 VAL A O 1
ATOM 644 N N . ASN A 1 83 ? 1.509 -4.922 -8.262 1.00 96.31 83 ASN A N 1
ATOM 645 C CA . ASN A 1 83 ? 2.414 -5.781 -9.030 1.00 96.31 83 ASN A CA 1
ATOM 646 C C . ASN A 1 83 ? 3.703 -6.106 -8.258 1.00 96.31 83 ASN A C 1
ATOM 648 O O . ASN A 1 83 ? 4.242 -7.205 -8.382 1.00 96.31 83 ASN A O 1
ATOM 652 N N . TRP A 1 84 ? 4.215 -5.148 -7.483 1.00 96.12 84 TRP A N 1
ATOM 653 C CA . TRP A 1 84 ? 5.379 -5.352 -6.630 1.00 96.12 84 TRP A CA 1
ATOM 654 C C . TRP A 1 84 ? 5.122 -6.456 -5.605 1.00 96.12 84 TRP A C 1
ATOM 656 O O . TRP A 1 84 ? 5.897 -7.407 -5.571 1.00 96.12 84 TRP A O 1
ATOM 666 N N . MET A 1 85 ? 4.024 -6.372 -4.848 1.00 94.50 85 MET A N 1
ATOM 667 C CA . MET A 1 85 ? 3.641 -7.376 -3.847 1.00 94.50 85 MET A CA 1
ATOM 668 C C . MET A 1 85 ? 3.367 -8.749 -4.468 1.00 94.50 85 MET A C 1
ATOM 670 O O . MET A 1 85 ? 3.783 -9.760 -3.917 1.00 94.50 85 MET A O 1
ATOM 674 N N . GLN A 1 86 ? 2.779 -8.791 -5.665 1.00 91.75 86 GLN A N 1
ATOM 675 C CA . GLN A 1 86 ? 2.546 -10.024 -6.431 1.00 91.75 86 GLN A CA 1
ATOM 676 C C . GLN A 1 86 ? 3.826 -10.655 -7.020 1.00 91.75 86 GLN A C 1
ATOM 678 O O . GLN A 1 86 ? 3.747 -11.527 -7.885 1.00 91.75 86 GLN A O 1
ATOM 683 N N . GLY A 1 87 ? 5.024 -10.195 -6.647 1.00 91.06 87 GLY A N 1
ATOM 684 C CA . GLY A 1 87 ? 6.264 -10.797 -7.136 1.00 91.06 87 GLY A CA 1
ATOM 685 C C . GLY A 1 87 ? 6.601 -10.462 -8.590 1.00 91.06 87 GLY A C 1
ATOM 686 O O . GLY A 1 87 ? 7.503 -11.071 -9.160 1.00 91.06 87 GLY A O 1
ATOM 687 N N . GLN A 1 88 ? 5.945 -9.481 -9.225 1.00 92.94 88 GLN A N 1
ATOM 688 C CA . GLN A 1 88 ? 6.241 -9.175 -10.627 1.00 92.94 88 GLN A CA 1
ATOM 689 C C . GLN A 1 88 ? 7.704 -8.707 -10.785 1.00 92.94 88 GLN A C 1
ATOM 691 O O . GLN A 1 88 ? 8.193 -7.901 -9.979 1.00 92.94 88 GLN A O 1
ATOM 696 N N . PRO A 1 89 ? 8.445 -9.176 -11.808 1.00 91.69 89 PRO A N 1
ATOM 697 C CA . PRO A 1 89 ? 9.836 -8.773 -12.003 1.00 91.69 89 PRO A CA 1
ATOM 698 C C . PRO A 1 89 ? 9.975 -7.264 -12.236 1.00 91.69 89 PRO A C 1
ATOM 700 O O . PRO A 1 89 ? 9.211 -6.679 -13.003 1.00 91.69 89 PRO A O 1
ATOM 703 N N . ILE A 1 90 ? 11.013 -6.635 -11.673 1.00 92.44 90 ILE A N 1
ATOM 704 C CA . ILE A 1 90 ? 11.294 -5.201 -11.893 1.00 92.44 90 ILE A CA 1
ATOM 705 C C . ILE A 1 90 ? 11.421 -4.889 -13.394 1.00 92.44 90 ILE A C 1
ATOM 707 O O . ILE A 1 90 ? 10.897 -3.882 -13.866 1.00 92.44 90 ILE A O 1
ATOM 711 N N . ALA A 1 91 ? 12.033 -5.788 -14.173 1.00 92.50 91 ALA A N 1
ATOM 712 C CA . ALA A 1 91 ? 12.129 -5.657 -15.628 1.00 92.50 91 ALA A CA 1
ATOM 713 C C . ALA A 1 91 ? 10.752 -5.533 -16.310 1.00 92.50 91 ALA A C 1
ATOM 715 O O . ALA A 1 91 ? 10.595 -4.763 -17.260 1.00 92.50 91 ALA A O 1
ATOM 716 N N . LYS A 1 92 ? 9.735 -6.241 -15.802 1.00 94.50 92 LYS A N 1
ATOM 717 C CA . LYS A 1 92 ? 8.355 -6.118 -16.279 1.00 94.50 92 LYS A CA 1
ATOM 718 C C . LYS A 1 92 ? 7.749 -4.771 -15.886 1.00 94.50 92 LYS A C 1
ATOM 720 O O . LYS A 1 92 ? 7.172 -4.119 -16.751 1.00 94.50 92 LYS A O 1
ATOM 725 N N . LEU A 1 93 ? 7.941 -4.316 -14.644 1.00 96.31 93 LEU A N 1
ATOM 726 C CA . LEU A 1 93 ? 7.471 -2.995 -14.197 1.00 96.31 93 LEU A CA 1
ATOM 727 C C . LEU A 1 93 ? 8.047 -1.863 -15.067 1.00 96.31 93 LEU A C 1
ATOM 729 O O . LEU A 1 93 ? 7.319 -0.959 -15.482 1.00 96.31 93 LEU A O 1
ATOM 733 N N . ILE A 1 94 ? 9.339 -1.951 -15.400 1.00 96.62 94 ILE A N 1
ATOM 734 C CA . ILE A 1 94 ? 10.031 -1.018 -16.302 1.00 96.62 94 ILE A CA 1
ATOM 735 C C . ILE A 1 94 ? 9.406 -1.053 -17.697 1.00 96.62 94 ILE A C 1
ATOM 737 O O . ILE A 1 94 ? 9.050 -0.002 -18.232 1.00 96.62 94 ILE A O 1
ATOM 741 N N . LYS A 1 95 ? 9.230 -2.246 -18.277 1.00 96.12 95 LYS A N 1
ATOM 742 C CA . LYS A 1 95 ? 8.651 -2.423 -19.617 1.00 96.12 95 LYS A CA 1
ATOM 743 C C . LYS A 1 95 ? 7.217 -1.896 -19.701 1.00 96.12 95 LYS A C 1
ATOM 745 O O . LYS A 1 95 ? 6.850 -1.244 -20.680 1.00 96.12 95 LYS A O 1
ATOM 750 N N . ASP A 1 96 ? 6.410 -2.141 -18.673 1.00 95.31 96 ASP A N 1
ATOM 751 C CA . ASP A 1 96 ? 5.029 -1.666 -18.609 1.00 95.31 96 ASP A CA 1
ATOM 752 C C . ASP A 1 96 ? 4.981 -0.129 -18.497 1.00 95.31 96 ASP A C 1
ATOM 754 O O . ASP A 1 96 ? 4.213 0.519 -19.221 1.00 95.31 96 ASP A O 1
ATOM 758 N N . ARG A 1 97 ? 5.864 0.482 -17.686 1.00 95.06 97 ARG A N 1
ATOM 759 C CA . ARG A 1 97 ? 6.006 1.948 -17.599 1.00 95.06 97 ARG A CA 1
ATOM 760 C C . ARG A 1 97 ? 6.496 2.558 -18.913 1.00 95.06 97 ARG A C 1
ATOM 762 O O . ARG A 1 97 ? 5.947 3.569 -19.346 1.00 95.06 97 ARG A O 1
ATOM 769 N N . GLU A 1 98 ? 7.475 1.947 -19.573 1.00 95.31 98 GLU A N 1
ATOM 770 C CA . GLU A 1 98 ? 7.989 2.396 -20.871 1.00 95.31 98 GLU A CA 1
ATOM 771 C C . GLU A 1 98 ? 6.887 2.381 -21.941 1.00 95.31 98 GLU A C 1
ATOM 773 O O . GLU A 1 98 ? 6.683 3.370 -22.649 1.00 95.31 98 GLU A O 1
ATOM 778 N N . LYS A 1 99 ? 6.127 1.280 -22.032 1.00 93.94 99 LYS A N 1
ATOM 779 C CA . LYS A 1 99 ? 4.999 1.146 -22.965 1.00 93.94 99 LYS A CA 1
ATOM 780 C C . LYS A 1 99 ? 3.951 2.229 -22.726 1.00 93.94 99 LYS A C 1
ATOM 782 O O . LYS A 1 99 ? 3.418 2.792 -23.682 1.00 93.94 99 LYS A O 1
ATOM 787 N N . TYR A 1 100 ? 3.649 2.517 -21.465 1.00 91.94 100 TYR A N 1
ATOM 788 C CA . TYR A 1 100 ? 2.710 3.566 -21.095 1.00 91.94 100 TYR A CA 1
ATOM 789 C C . TYR A 1 100 ? 3.204 4.973 -21.480 1.00 91.94 100 TYR A C 1
ATOM 791 O O . TYR A 1 100 ? 2.438 5.739 -22.064 1.00 91.94 100 TYR A O 1
ATOM 799 N N . GLU A 1 101 ? 4.471 5.307 -21.223 1.00 90.94 101 GLU A N 1
ATOM 800 C CA . GLU A 1 101 ? 5.059 6.605 -21.599 1.00 90.94 101 GLU A CA 1
ATOM 801 C C . GLU A 1 101 ? 5.095 6.786 -23.127 1.00 90.94 101 GLU A C 1
ATOM 803 O O . GLU A 1 101 ? 4.650 7.817 -23.638 1.00 90.94 101 GLU A O 1
ATOM 808 N N . LYS A 1 102 ? 5.510 5.753 -23.878 1.00 91.38 102 LYS A N 1
ATOM 809 C CA . LYS A 1 102 ? 5.516 5.762 -25.354 1.00 91.38 102 LYS A CA 1
ATOM 810 C C . LYS A 1 102 ? 4.123 5.986 -25.941 1.00 91.38 102 LYS A C 1
ATOM 812 O O . LYS A 1 102 ? 3.959 6.810 -26.836 1.00 91.38 102 LYS A O 1
ATOM 817 N N . LYS A 1 103 ? 3.098 5.317 -25.400 1.00 91.75 103 LYS A N 1
ATOM 818 C CA . LYS A 1 103 ? 1.696 5.508 -25.821 1.00 91.75 103 LYS A CA 1
ATOM 819 C C . LYS A 1 103 ? 1.197 6.945 -25.652 1.00 91.75 103 LYS A C 1
ATOM 821 O O . LYS A 1 103 ? 0.246 7.332 -26.319 1.00 91.75 103 LYS A O 1
ATOM 826 N N . ARG A 1 104 ? 1.807 7.728 -24.761 1.00 89.31 104 ARG A N 1
ATOM 827 C CA . ARG A 1 104 ? 1.449 9.132 -24.519 1.00 89.31 104 ARG A CA 1
ATOM 828 C C . ARG A 1 104 ? 2.306 10.126 -25.303 1.00 89.31 104 ARG A C 1
ATOM 830 O O . ARG A 1 104 ? 2.213 11.319 -25.033 1.00 89.31 104 ARG A O 1
ATOM 837 N N . GLY A 1 105 ? 3.140 9.652 -26.230 1.00 87.88 105 GLY A N 1
ATOM 838 C CA . GLY A 1 105 ? 4.096 10.498 -26.946 1.00 87.88 105 GLY A CA 1
ATOM 839 C C . GLY A 1 105 ? 5.233 11.002 -26.055 1.00 87.88 105 GLY A C 1
ATOM 840 O O . GLY A 1 105 ? 5.831 12.033 -26.347 1.00 87.88 105 GLY A O 1
ATOM 841 N N . GLY A 1 106 ? 5.514 10.317 -24.940 1.00 84.06 106 GLY A N 1
ATOM 842 C CA . GLY A 1 106 ? 6.603 10.684 -24.044 1.00 84.06 106 GLY A CA 1
ATOM 843 C C . GLY A 1 106 ? 7.966 10.543 -24.725 1.00 84.06 106 GLY A C 1
ATOM 844 O O . GLY A 1 106 ? 8.238 9.549 -25.394 1.00 84.06 106 GLY A O 1
ATOM 845 N N . THR A 1 107 ? 8.844 11.520 -24.506 1.00 86.94 107 THR A N 1
ATOM 846 C CA . THR A 1 107 ? 10.215 11.570 -25.052 1.00 86.94 107 THR A CA 1
ATOM 847 C C . THR A 1 107 ? 11.277 11.099 -24.053 1.00 86.94 107 THR A C 1
ATOM 849 O O . THR A 1 107 ? 12.476 11.222 -24.303 1.00 86.94 107 THR A O 1
ATOM 852 N N . LYS A 1 108 ? 10.858 10.573 -22.893 1.00 90.94 108 LYS A N 1
ATOM 853 C CA . LYS A 1 108 ? 11.773 10.111 -21.841 1.00 90.94 108 LYS A CA 1
ATOM 854 C C . LYS A 1 108 ? 12.634 8.957 -22.351 1.00 90.94 108 LYS A C 1
ATOM 856 O O . LYS A 1 108 ? 12.122 7.993 -22.916 1.00 90.94 108 LYS A O 1
ATOM 861 N N . SER A 1 109 ? 13.935 9.028 -22.074 1.00 94.00 109 SER A N 1
ATOM 862 C CA . SER A 1 109 ? 14.856 7.925 -22.355 1.00 94.00 109 SER A CA 1
ATOM 863 C C . SER A 1 109 ? 14.517 6.690 -21.511 1.00 94.00 109 SER A C 1
ATOM 865 O O . SER A 1 109 ? 14.013 6.818 -20.390 1.00 94.00 109 SER A O 1
ATOM 867 N N . ILE A 1 110 ? 14.866 5.495 -22.000 1.00 93.88 110 ILE A N 1
ATOM 868 C CA . ILE A 1 110 ? 14.727 4.253 -21.223 1.00 93.88 110 ILE A CA 1
ATOM 869 C C . ILE A 1 110 ? 15.473 4.338 -19.882 1.00 93.88 110 ILE A C 1
ATOM 871 O O . ILE A 1 110 ? 14.927 3.951 -18.856 1.00 93.88 110 ILE A O 1
ATOM 875 N N . ASN A 1 111 ? 16.657 4.958 -19.847 1.00 95.38 111 ASN A N 1
ATOM 876 C CA . ASN A 1 111 ? 17.428 5.148 -18.614 1.00 95.38 111 ASN A CA 1
ATOM 877 C C . ASN A 1 111 ? 16.673 5.992 -17.577 1.00 95.38 111 ASN A C 1
ATOM 879 O O . ASN A 1 111 ? 16.761 5.738 -16.379 1.00 95.38 111 ASN A O 1
ATOM 883 N N . THR A 1 112 ? 15.918 6.997 -18.025 1.00 96.19 112 THR A N 1
ATOM 884 C CA . THR A 1 112 ? 15.050 7.798 -17.153 1.00 96.19 112 THR A CA 1
ATOM 885 C C . THR A 1 112 ? 13.880 6.964 -16.633 1.00 96.19 112 THR A C 1
ATOM 887 O O . THR A 1 112 ? 13.546 7.050 -15.457 1.00 96.19 112 THR A O 1
ATOM 890 N N . VAL A 1 113 ? 13.267 6.134 -17.483 1.00 95.94 113 VAL A N 1
ATOM 891 C CA . VAL A 1 113 ? 12.174 5.238 -17.070 1.00 95.94 113 VAL A CA 1
ATOM 892 C C . VAL A 1 113 ? 12.651 4.239 -16.017 1.00 95.94 113 VAL A C 1
ATOM 894 O O . VAL A 1 113 ? 11.979 4.081 -15.003 1.00 95.94 113 VAL A O 1
ATOM 897 N N . VAL A 1 114 ? 13.816 3.618 -16.224 1.00 96.38 114 VAL A N 1
ATOM 898 C CA . VAL A 1 114 ? 14.426 2.678 -15.272 1.00 96.38 114 VAL A CA 1
ATOM 899 C C . VAL A 1 114 ? 14.612 3.335 -13.906 1.00 96.38 114 VAL A C 1
ATOM 901 O O . VAL A 1 114 ? 14.105 2.812 -12.917 1.00 96.38 114 VAL A O 1
ATOM 904 N N . ARG A 1 115 ? 15.277 4.500 -13.851 1.00 97.38 115 ARG A N 1
ATOM 905 C CA . ARG A 1 115 ? 15.507 5.223 -12.588 1.00 97.38 115 ARG A CA 1
ATOM 906 C C . ARG A 1 115 ? 14.200 5.570 -11.886 1.00 97.38 115 ARG A C 1
ATOM 908 O O . ARG A 1 115 ? 14.046 5.227 -10.725 1.00 97.38 115 ARG A O 1
ATOM 915 N N . ASN A 1 116 ? 13.230 6.130 -12.611 1.00 96.38 116 ASN A N 1
ATOM 916 C CA . ASN A 1 116 ? 11.938 6.499 -12.031 1.00 96.38 116 ASN A CA 1
ATOM 917 C C . ASN A 1 116 ? 11.182 5.295 -11.452 1.00 96.38 116 ASN A C 1
ATOM 919 O O . ASN A 1 116 ? 10.521 5.429 -10.431 1.00 96.38 116 ASN A O 1
ATOM 923 N N . VAL A 1 117 ? 11.230 4.128 -12.107 1.00 97.31 117 VAL A N 1
ATOM 924 C CA . 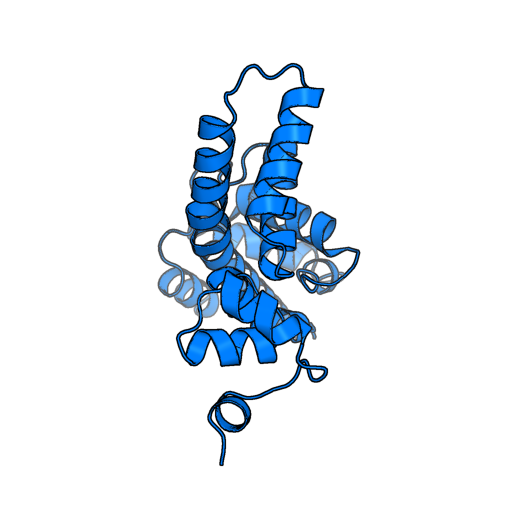VAL A 1 117 ? 10.558 2.923 -11.591 1.00 97.31 117 VAL A CA 1
ATOM 925 C C . VAL A 1 117 ? 11.250 2.412 -10.334 1.00 97.31 117 VAL A C 1
ATOM 927 O O . VAL A 1 117 ? 10.561 2.065 -9.381 1.00 97.31 117 VAL A O 1
ATOM 930 N N . LEU A 1 118 ? 12.584 2.386 -10.313 1.00 96.56 118 LEU A N 1
ATOM 931 C CA . LEU A 1 118 ? 13.337 1.999 -9.120 1.00 96.56 118 LEU A CA 1
ATOM 932 C C . LEU A 1 118 ? 13.073 2.972 -7.964 1.00 96.56 118 LEU A C 1
ATOM 934 O O . LEU A 1 118 ? 12.742 2.532 -6.870 1.00 96.56 118 LEU A O 1
ATOM 938 N N . GLU A 1 119 ? 13.115 4.279 -8.222 1.00 97.81 119 GLU A N 1
ATOM 939 C CA . GLU A 1 119 ? 12.766 5.312 -7.242 1.00 97.81 119 GLU A CA 1
ATOM 940 C C . GLU A 1 119 ? 11.327 5.163 -6.735 1.00 97.81 119 GLU A C 1
ATOM 942 O O . GLU A 1 119 ? 11.094 5.270 -5.534 1.00 97.81 119 GLU A O 1
ATOM 947 N N . ASP A 1 120 ? 10.359 4.883 -7.618 1.00 97.75 120 ASP A N 1
ATOM 948 C CA . ASP A 1 120 ? 8.969 4.662 -7.214 1.00 97.75 120 ASP A CA 1
ATOM 949 C C . ASP A 1 120 ? 8.837 3.404 -6.325 1.00 97.75 120 ASP A C 1
ATOM 951 O O . ASP A 1 120 ? 8.058 3.417 -5.373 1.00 97.75 120 ASP A O 1
ATOM 955 N N . VAL A 1 121 ? 9.593 2.329 -6.590 1.00 96.81 121 VAL A N 1
ATOM 956 C CA . VAL A 1 121 ? 9.607 1.120 -5.742 1.00 96.81 121 VAL A CA 1
ATOM 957 C C . VAL A 1 121 ? 10.196 1.427 -4.366 1.00 96.81 121 VAL A C 1
ATOM 959 O O . VAL A 1 121 ? 9.539 1.158 -3.360 1.00 96.81 121 VAL A O 1
ATOM 962 N N . GLU A 1 122 ? 11.386 2.030 -4.303 1.00 96.00 122 GLU A N 1
ATOM 963 C CA . GLU A 1 122 ? 12.024 2.362 -3.021 1.00 96.00 122 GLU A CA 1
ATOM 964 C C . GLU A 1 122 ? 11.171 3.344 -2.212 1.00 96.00 122 GLU A C 1
ATOM 966 O O . GLU A 1 122 ? 10.903 3.133 -1.030 1.00 96.00 122 GLU A O 1
ATOM 971 N N . LYS A 1 123 ? 10.692 4.414 -2.855 1.00 97.12 123 LYS A N 1
ATOM 972 C CA . LYS A 1 123 ? 9.925 5.450 -2.170 1.00 97.12 123 LYS A CA 1
ATOM 973 C C . LYS A 1 123 ? 8.533 4.963 -1.792 1.00 97.12 123 LYS A C 1
ATOM 975 O O . LYS A 1 123 ? 8.117 5.159 -0.655 1.00 97.12 123 LYS A O 1
ATOM 980 N N . TYR A 1 124 ? 7.768 4.400 -2.725 1.00 97.75 124 TYR A N 1
ATOM 981 C CA . TYR A 1 124 ? 6.356 4.119 -2.468 1.00 97.75 124 TYR A CA 1
ATOM 982 C C . TYR A 1 124 ? 6.126 2.721 -1.936 1.00 97.75 124 TYR A C 1
ATOM 984 O O . TYR A 1 124 ? 5.503 2.594 -0.887 1.00 97.75 124 TYR A O 1
ATOM 992 N N . ALA A 1 125 ? 6.625 1.694 -2.620 1.00 96.12 125 ALA A N 1
ATOM 993 C CA . ALA A 1 125 ? 6.355 0.324 -2.207 1.00 96.12 125 ALA A CA 1
ATOM 994 C C . ALA A 1 125 ? 7.030 -0.009 -0.871 1.00 96.12 125 ALA A C 1
ATOM 996 O O . ALA A 1 125 ? 6.384 -0.594 -0.013 1.00 96.12 125 ALA A O 1
ATOM 997 N N . ARG A 1 126 ? 8.277 0.429 -0.655 1.00 95.06 126 ARG A N 1
ATOM 998 C CA . ARG A 1 126 ? 9.036 0.087 0.560 1.00 95.06 126 ARG A CA 1
ATOM 999 C C . ARG A 1 126 ? 8.953 1.085 1.709 1.00 95.06 126 ARG A C 1
ATOM 1001 O O . ARG A 1 126 ? 9.333 0.735 2.820 1.00 95.06 126 ARG A O 1
ATOM 1008 N N . PHE A 1 127 ? 8.468 2.306 1.480 1.00 94.94 127 PHE A N 1
ATOM 1009 C CA . PHE A 1 127 ? 8.464 3.335 2.525 1.00 94.94 127 PHE A CA 1
ATOM 1010 C C . PHE A 1 127 ? 7.104 4.013 2.722 1.00 94.94 127 PHE A C 1
ATOM 1012 O O . PHE A 1 127 ? 6.477 3.850 3.768 1.00 94.94 127 PHE A O 1
ATOM 1019 N N . ILE A 1 128 ? 6.612 4.759 1.729 1.00 96.69 128 ILE A N 1
ATOM 1020 C CA . ILE A 1 128 ? 5.396 5.574 1.880 1.00 96.69 128 ILE A CA 1
ATOM 1021 C C . ILE A 1 128 ? 4.149 4.711 2.101 1.00 96.69 128 ILE A C 1
ATOM 1023 O O . ILE A 1 128 ? 3.366 5.012 3.003 1.00 96.69 128 ILE A O 1
ATOM 1027 N N . VAL A 1 129 ? 3.947 3.652 1.310 1.00 97.31 129 VAL A N 1
ATOM 1028 C CA . VAL A 1 129 ? 2.770 2.786 1.461 1.00 97.31 129 VAL A CA 1
ATOM 1029 C C . VAL A 1 129 ? 2.802 2.030 2.789 1.00 97.31 129 VAL A C 1
ATOM 1031 O O . VAL A 1 129 ? 1.811 2.154 3.501 1.00 97.31 129 VAL A O 1
ATOM 1034 N N . PRO A 1 130 ? 3.895 1.348 3.197 1.00 95.31 130 PRO A N 1
ATOM 1035 C CA . PRO A 1 130 ? 3.980 0.730 4.522 1.00 95.31 130 PRO A CA 1
ATOM 1036 C C . PRO A 1 130 ? 3.610 1.687 5.655 1.00 95.31 130 PRO A C 1
ATOM 1038 O O . PRO A 1 130 ? 2.736 1.375 6.459 1.00 95.31 130 PRO A O 1
ATOM 1041 N N . LYS A 1 131 ? 4.194 2.895 5.655 1.00 94.94 131 LYS A N 1
ATOM 1042 C CA . LYS A 1 131 ? 3.933 3.925 6.669 1.00 94.94 131 LYS A CA 1
ATOM 1043 C C . LYS A 1 131 ? 2.448 4.283 6.766 1.00 94.94 131 LYS A C 1
ATOM 1045 O O . LYS A 1 131 ? 1.884 4.316 7.855 1.00 94.94 131 LYS A O 1
ATOM 1050 N N . TYR A 1 132 ? 1.809 4.601 5.639 1.00 97.25 132 TYR A N 1
ATOM 1051 C CA . TYR A 1 132 ? 0.415 5.048 5.666 1.00 97.25 132 TYR A CA 1
ATOM 1052 C C . TYR A 1 132 ? -0.588 3.906 5.822 1.00 97.25 132 TYR A C 1
ATOM 1054 O O . TYR A 1 132 ? -1.638 4.126 6.421 1.00 97.25 132 TYR A O 1
ATOM 1062 N N . MET A 1 133 ? -0.287 2.713 5.306 1.00 95.94 133 MET A N 1
ATOM 1063 C CA . MET A 1 133 ? -1.150 1.540 5.447 1.00 95.94 133 MET A CA 1
ATOM 1064 C C . MET A 1 133 ? -1.193 1.045 6.889 1.00 95.94 133 MET A C 1
ATOM 1066 O O . MET A 1 133 ? -2.285 0.769 7.371 1.00 95.94 133 MET A O 1
ATOM 1070 N N . ALA A 1 134 ? -0.052 1.007 7.589 1.00 94.31 134 ALA A N 1
ATOM 1071 C CA . ALA A 1 134 ? -0.010 0.673 9.013 1.00 94.31 134 ALA A CA 1
ATOM 1072 C C . ALA A 1 134 ? -0.941 1.592 9.821 1.00 94.31 134 ALA A C 1
ATOM 1074 O O . ALA A 1 134 ? -1.880 1.123 10.460 1.00 94.31 134 ALA A O 1
ATOM 1075 N N . CYS A 1 135 ? -0.784 2.912 9.670 1.00 96.62 135 CYS A N 1
ATOM 1076 C CA . CYS A 1 135 ? -1.657 3.878 10.333 1.00 96.62 135 CYS A CA 1
ATOM 1077 C C . CYS A 1 135 ? -3.135 3.731 9.920 1.00 96.62 135 CYS A C 1
ATOM 1079 O O . CYS A 1 135 ? -4.027 3.808 10.761 1.00 96.62 135 CYS A O 1
ATOM 1081 N N . TYR A 1 136 ? -3.415 3.509 8.630 1.00 97.44 136 TYR A N 1
ATOM 1082 C CA . TYR A 1 136 ? -4.779 3.309 8.132 1.00 97.44 136 TYR A CA 1
ATOM 1083 C C . TYR A 1 136 ? -5.456 2.104 8.800 1.00 97.44 136 TYR A C 1
ATOM 1085 O O . TYR A 1 136 ? -6.609 2.218 9.219 1.00 97.44 136 TYR A O 1
ATOM 1093 N N . LEU A 1 137 ? -4.745 0.977 8.911 1.00 95.75 137 LEU A N 1
ATOM 1094 C CA . LEU A 1 137 ? -5.245 -0.253 9.524 1.00 95.75 137 LEU A CA 1
ATOM 1095 C C . LEU A 1 137 ? -5.421 -0.103 11.034 1.00 95.75 137 LEU A C 1
ATOM 1097 O O . LEU A 1 137 ? -6.491 -0.431 11.536 1.00 95.75 137 LEU A O 1
ATOM 1101 N N . GLU 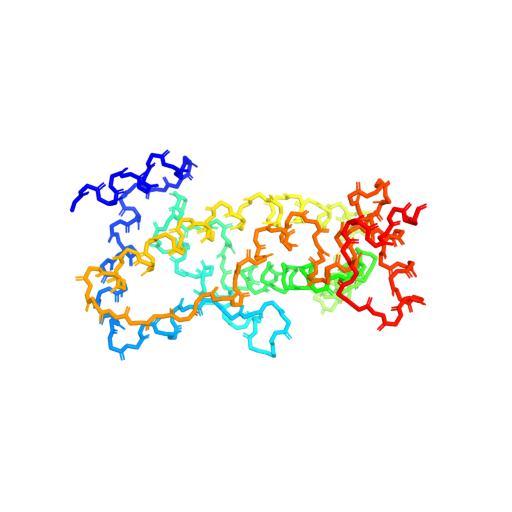A 1 138 ? -4.462 0.502 11.740 1.00 95.81 138 GLU A N 1
ATOM 1102 C CA . GLU A 1 138 ? -4.594 0.776 13.178 1.00 95.81 138 GLU A CA 1
ATOM 1103 C C . GLU A 1 138 ? -5.840 1.624 13.492 1.00 95.81 138 GLU A C 1
ATOM 1105 O O . GLU A 1 138 ? -6.562 1.360 14.457 1.00 95.81 138 GLU A O 1
ATOM 1110 N N . VAL A 1 139 ? -6.133 2.637 12.665 1.00 97.38 139 VAL A N 1
ATOM 1111 C CA . VAL A 1 139 ? -7.339 3.469 12.819 1.00 97.38 139 VAL A CA 1
ATOM 1112 C C . VAL A 1 139 ? -8.605 2.679 12.497 1.00 97.38 139 VAL A C 1
ATOM 1114 O O . VAL A 1 139 ? -9.605 2.829 13.200 1.00 97.38 139 VAL A O 1
ATOM 1117 N N . LEU A 1 140 ? -8.580 1.842 11.457 1.00 96.94 140 LEU A N 1
ATOM 1118 C CA . LEU A 1 140 ? -9.720 1.013 11.064 1.00 96.94 140 LEU A CA 1
ATOM 1119 C C . LEU A 1 140 ? -10.080 0.013 12.169 1.00 96.94 140 LEU A C 1
ATOM 1121 O O . LEU A 1 140 ? -11.236 -0.056 12.585 1.00 96.94 140 L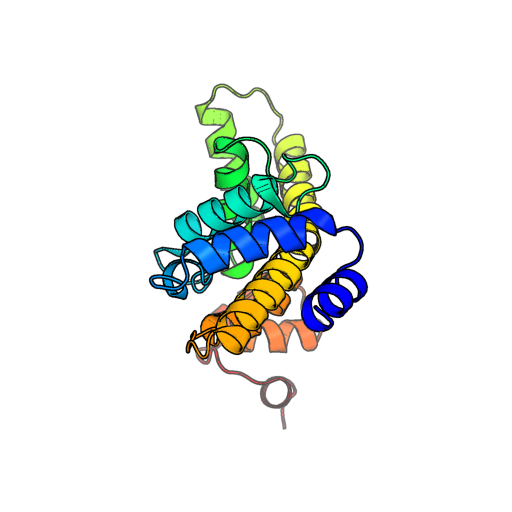EU A O 1
ATOM 1125 N N . GLU A 1 141 ? -9.081 -0.685 12.702 1.00 95.19 141 GLU A N 1
ATOM 1126 C CA . GLU A 1 141 ? -9.223 -1.628 13.810 1.00 95.19 141 GLU A CA 1
ATOM 1127 C C . GLU A 1 141 ? -9.672 -0.943 15.101 1.00 95.19 141 GLU A C 1
ATOM 1129 O O . GLU A 1 141 ? -10.517 -1.476 15.821 1.00 95.19 141 GLU A O 1
ATOM 1134 N N . ALA A 1 142 ? -9.152 0.253 15.402 1.00 96.12 142 ALA A N 1
ATOM 1135 C CA . ALA A 1 142 ? -9.600 1.026 16.556 1.00 96.12 142 ALA A CA 1
ATOM 1136 C C . ALA A 1 142 ? -11.087 1.391 16.444 1.00 96.12 142 ALA A C 1
ATOM 1138 O O . ALA A 1 142 ? -11.829 1.207 17.409 1.00 96.12 142 ALA A O 1
ATOM 1139 N N . VAL A 1 143 ? -11.542 1.846 15.271 1.00 97.12 143 VAL A N 1
ATOM 1140 C CA . VAL A 1 143 ? -12.957 2.175 15.034 1.00 97.12 143 VAL A CA 1
ATOM 1141 C C . VAL A 1 143 ? -13.837 0.929 15.110 1.00 97.12 143 VAL A C 1
ATOM 1143 O O . VAL A 1 143 ? -14.886 0.984 15.755 1.00 97.12 143 VAL A O 1
ATOM 1146 N N . ALA A 1 144 ? -13.423 -0.183 14.498 1.00 96.12 144 ALA A N 1
ATOM 1147 C CA . ALA A 1 144 ? -14.157 -1.445 14.557 1.00 96.12 144 ALA A CA 1
ATOM 1148 C C . ALA A 1 144 ? -14.313 -1.923 16.009 1.00 96.12 144 ALA A C 1
ATOM 1150 O O . ALA A 1 144 ? -15.431 -2.148 16.471 1.00 96.12 144 ALA A O 1
ATOM 1151 N N . ARG A 1 145 ? -13.216 -1.938 16.776 1.00 95.50 145 ARG A N 1
ATOM 1152 C CA . ARG A 1 145 ? -13.204 -2.318 18.196 1.00 95.50 145 ARG A CA 1
ATOM 1153 C C . ARG A 1 145 ? -14.080 -1.409 19.059 1.00 95.50 145 ARG A C 1
ATOM 1155 O O . ARG A 1 145 ? -14.858 -1.901 19.870 1.00 95.50 145 ARG A O 1
ATOM 1162 N N . GLU A 1 146 ? -13.983 -0.090 18.883 1.00 95.69 146 GLU A N 1
ATOM 1163 C CA . GLU A 1 146 ? -14.785 0.892 19.632 1.00 95.69 146 GLU A CA 1
ATOM 1164 C C . GLU A 1 146 ? -16.291 0.781 19.331 1.00 95.69 146 GLU A C 1
ATOM 1166 O O . GLU A 1 146 ? -17.108 1.136 20.179 1.00 95.69 146 GLU A O 1
ATOM 1171 N N . ASN A 1 147 ? -16.665 0.265 18.154 1.00 95.38 147 ASN A N 1
ATOM 1172 C CA . ASN A 1 147 ? -18.057 0.074 17.735 1.00 95.38 147 ASN A CA 1
ATOM 1173 C C . ASN A 1 147 ? -18.528 -1.391 17.796 1.00 95.38 147 ASN A C 1
ATOM 1175 O O . ASN A 1 147 ? -19.649 -1.655 17.371 1.00 95.38 147 ASN A O 1
ATOM 1179 N N . GLN A 1 148 ? -17.714 -2.313 18.330 1.00 95.56 148 GLN A N 1
ATOM 1180 C CA . GLN A 1 148 ? -18.019 -3.752 18.422 1.00 95.56 148 GLN A CA 1
ATOM 1181 C C . GLN A 1 148 ? -18.365 -4.374 17.056 1.00 95.56 148 GLN A C 1
ATOM 1183 O O . GLN A 1 148 ? -19.283 -5.180 16.939 1.00 95.56 148 GLN A O 1
ATOM 1188 N N . LEU A 1 149 ? -17.639 -3.956 16.019 1.00 95.38 149 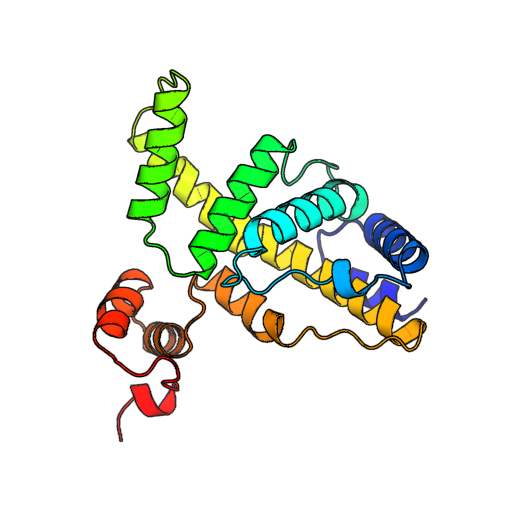LEU A N 1
ATOM 1189 C CA . LEU A 1 149 ? -17.761 -4.474 14.660 1.00 95.38 149 LEU A CA 1
ATOM 1190 C C . LEU A 1 149 ? -16.672 -5.510 14.411 1.00 95.38 149 LEU A C 1
ATOM 1192 O O . LEU A 1 149 ? -15.523 -5.317 14.816 1.00 95.38 149 LEU A O 1
ATOM 1196 N N . GLU A 1 150 ? -17.030 -6.573 13.704 1.00 91.94 150 GLU A N 1
ATOM 1197 C CA . GLU A 1 150 ? -16.070 -7.550 13.206 1.00 91.94 150 GLU A CA 1
ATOM 1198 C C . GLU A 1 150 ? -15.599 -7.127 11.815 1.00 91.94 150 GLU A C 1
ATOM 1200 O O . GLU A 1 150 ? -16.402 -6.822 10.936 1.00 91.94 150 GLU A O 1
ATOM 1205 N N . ILE A 1 151 ? -14.283 -7.088 11.627 1.00 93.00 151 ILE A N 1
ATOM 1206 C CA . ILE A 1 151 ? -13.647 -6.900 10.325 1.00 93.00 151 ILE A CA 1
ATOM 1207 C C . ILE A 1 151 ? -12.631 -8.017 10.138 1.00 93.00 151 ILE A C 1
ATOM 1209 O O . ILE A 1 151 ? -11.932 -8.383 11.082 1.00 93.00 151 ILE A O 1
ATOM 1213 N N . ASP A 1 152 ? -12.547 -8.548 8.925 1.00 89.81 152 ASP A N 1
ATOM 1214 C CA . ASP A 1 152 ? -11.528 -9.526 8.568 1.00 89.81 152 ASP A CA 1
ATOM 1215 C C . ASP A 1 152 ? -10.328 -8.805 7.952 1.00 89.81 152 ASP A C 1
ATOM 1217 O O . ASP A 1 152 ? -10.412 -8.272 6.847 1.00 89.81 152 ASP A O 1
ATOM 1221 N N . THR A 1 153 ? -9.217 -8.760 8.685 1.00 88.38 153 THR A N 1
ATOM 1222 C CA . THR A 1 153 ? -7.934 -8.223 8.211 1.00 88.38 153 THR A CA 1
ATOM 1223 C C . THR A 1 153 ? -6.890 -9.318 7.976 1.00 88.38 153 THR A C 1
ATOM 1225 O O . THR A 1 153 ? -5.737 -8.990 7.698 1.00 88.38 153 THR A O 1
ATOM 1228 N N . SER A 1 154 ? -7.271 -10.603 8.024 1.00 85.25 154 SER A N 1
ATOM 1229 C CA . SER A 1 154 ? -6.346 -11.744 7.890 1.00 85.25 154 SER A CA 1
ATOM 1230 C C . SER A 1 154 ? -5.559 -11.713 6.575 1.00 85.25 154 SER A C 1
ATOM 1232 O O . SER A 1 154 ? -4.345 -11.911 6.550 1.00 85.25 154 SER A O 1
ATOM 1234 N N . ALA A 1 155 ? -6.220 -11.321 5.482 1.00 79.75 155 ALA A N 1
ATOM 1235 C CA . ALA A 1 155 ? -5.605 -11.126 4.167 1.00 79.75 155 ALA A CA 1
ATOM 1236 C C . ALA A 1 155 ? -4.493 -10.053 4.139 1.00 79.75 155 ALA A C 1
ATOM 1238 O O . ALA A 1 155 ? -3.745 -9.934 3.169 1.00 79.75 155 ALA A O 1
ATOM 1239 N N . LEU A 1 156 ? -4.380 -9.235 5.188 1.00 84.38 156 LEU A N 1
ATOM 1240 C CA . LEU A 1 156 ? -3.412 -8.147 5.297 1.00 84.38 156 LEU A CA 1
ATOM 1241 C C . LEU A 1 156 ? -2.294 -8.440 6.300 1.00 84.38 156 LEU A C 1
ATOM 1243 O O . LEU A 1 156 ? -1.377 -7.628 6.416 1.00 84.38 156 LEU A O 1
ATOM 1247 N N . GLU A 1 157 ? -2.300 -9.596 6.969 1.00 82.81 157 GLU A N 1
ATOM 1248 C CA . GLU A 1 157 ? -1.255 -9.986 7.928 1.00 82.81 157 GLU A CA 1
ATOM 1249 C C . GLU A 1 157 ? 0.146 -9.951 7.300 1.00 82.81 157 GLU A C 1
ATOM 1251 O O . GLU A 1 157 ? 1.120 -9.524 7.921 1.00 82.81 157 GLU A O 1
ATOM 1256 N N . GLN A 1 158 ? 0.246 -10.336 6.027 1.00 83.38 158 GLN A N 1
ATOM 1257 C CA . GLN A 1 158 ? 1.503 -10.345 5.279 1.00 83.38 158 GLN A CA 1
ATOM 1258 C C . GLN A 1 158 ? 1.728 -9.074 4.454 1.00 83.38 158 GLN A C 1
ATOM 1260 O O . GLN A 1 158 ? 2.695 -9.002 3.692 1.00 83.38 158 GLN A O 1
ATOM 1265 N N . LEU A 1 159 ? 0.870 -8.056 4.585 1.00 89.19 159 LEU A N 1
ATOM 1266 C CA . LEU A 1 159 ? 0.932 -6.847 3.764 1.00 89.19 159 LEU A CA 1
ATOM 1267 C C . LEU A 1 159 ? 2.277 -6.130 3.909 1.00 89.19 159 LEU A C 1
ATOM 1269 O O . LEU A 1 159 ? 2.915 -5.795 2.912 1.00 89.19 159 LEU A O 1
ATOM 1273 N N . GLN A 1 160 ? 2.721 -5.904 5.147 1.00 87.44 160 GLN A N 1
ATOM 1274 C CA . GLN A 1 160 ? 3.964 -5.178 5.415 1.00 87.44 160 GLN A CA 1
ATOM 1275 C C . GLN A 1 160 ? 5.178 -5.915 4.839 1.00 87.44 160 GLN A C 1
ATOM 1277 O O . GLN A 1 160 ? 6.003 -5.310 4.156 1.00 87.44 160 GLN A O 1
ATOM 1282 N N . VAL A 1 161 ? 5.231 -7.233 5.035 1.00 88.69 161 VAL A N 1
ATOM 1283 C CA . VAL A 1 161 ? 6.273 -8.106 4.483 1.00 88.69 161 VAL A CA 1
ATOM 1284 C C . VAL A 1 161 ? 6.241 -8.088 2.952 1.00 88.69 161 VAL A C 1
ATOM 1286 O O . VAL A 1 161 ? 7.277 -7.938 2.303 1.00 88.69 161 VAL A O 1
ATOM 1289 N N . SER A 1 162 ? 5.049 -8.167 2.359 1.00 91.31 162 SER A N 1
ATOM 1290 C CA . SER A 1 162 ? 4.871 -8.142 0.906 1.00 91.31 162 SER A CA 1
ATOM 1291 C C . SER A 1 162 ? 5.325 -6.821 0.293 1.00 91.31 162 SER A C 1
ATOM 1293 O O . SER A 1 162 ? 5.932 -6.809 -0.776 1.00 91.31 162 SER A O 1
ATOM 1295 N N . LEU A 1 163 ? 5.069 -5.700 0.964 1.00 93.12 163 LEU A N 1
ATOM 1296 C CA . LEU A 1 163 ? 5.534 -4.380 0.544 1.00 93.12 163 LEU A CA 1
ATOM 1297 C C . LEU A 1 163 ? 7.058 -4.241 0.656 1.00 93.12 163 LEU A C 1
ATOM 1299 O O . LEU A 1 163 ? 7.694 -3.695 -0.246 1.00 93.12 163 LEU A O 1
ATOM 1303 N N . GLU A 1 164 ? 7.655 -4.769 1.721 1.00 89.19 164 GLU A N 1
ATOM 1304 C CA . GLU A 1 164 ? 9.097 -4.699 1.965 1.00 89.19 164 GLU A CA 1
ATOM 1305 C C . GLU A 1 164 ? 9.892 -5.526 0.940 1.00 89.19 164 GLU A C 1
ATOM 1307 O O . GLU A 1 164 ? 10.782 -5.015 0.241 1.00 89.19 164 GLU A O 1
ATOM 1312 N N . PHE A 1 165 ? 9.523 -6.797 0.785 1.00 89.12 165 PHE A N 1
ATOM 1313 C CA . PHE A 1 165 ? 10.267 -7.756 -0.033 1.00 89.12 165 PHE A CA 1
ATOM 1314 C C . PHE A 1 165 ? 9.730 -7.892 -1.461 1.00 89.12 165 PHE A C 1
ATOM 1316 O O . PHE A 1 165 ? 10.430 -8.403 -2.340 1.00 89.12 165 PHE A O 1
ATOM 1323 N N . GLY A 1 166 ? 8.523 -7.392 -1.731 1.00 89.50 166 GLY A N 1
ATOM 1324 C CA . GLY A 1 166 ? 7.892 -7.468 -3.046 1.00 89.50 166 GLY A CA 1
ATOM 1325 C C . GLY A 1 166 ? 7.533 -8.885 -3.447 1.00 89.50 166 GLY A C 1
ATOM 1326 O O . GLY A 1 166 ? 7.747 -9.242 -4.605 1.00 89.50 166 GLY A O 1
ATOM 1327 N N . VAL A 1 167 ? 7.103 -9.706 -2.494 1.00 85.75 167 VAL A N 1
ATOM 1328 C CA . VAL A 1 167 ? 6.668 -11.089 -2.706 1.00 85.75 167 VAL A CA 1
ATOM 1329 C C . VAL A 1 167 ? 5.551 -11.415 -1.720 1.00 85.75 167 VAL A C 1
ATOM 1331 O O . VAL A 1 167 ? 5.631 -11.004 -0.569 1.00 85.75 167 VAL A O 1
ATOM 1334 N N . SER A 1 168 ? 4.548 -12.169 -2.161 1.00 78.88 168 SER A N 1
ATOM 1335 C CA . SER A 1 168 ? 3.413 -12.604 -1.332 1.00 78.88 168 SER A CA 1
ATOM 1336 C C . SER A 1 168 ? 3.389 -14.117 -1.068 1.00 78.88 168 SER A C 1
ATOM 1338 O O . SER A 1 168 ? 2.473 -14.606 -0.424 1.00 78.88 168 SER A O 1
ATOM 1340 N N . SER A 1 169 ? 4.364 -14.872 -1.592 1.00 83.44 169 SER A N 1
ATOM 1341 C CA . SER A 1 169 ? 4.504 -16.320 -1.358 1.00 83.44 169 SER A CA 1
ATOM 1342 C C . SER A 1 169 ? 5.469 -16.566 -0.203 1.00 83.44 169 SER A C 1
ATOM 1344 O O . SER A 1 169 ? 6.543 -15.951 -0.134 1.00 83.44 169 SER A O 1
ATOM 1346 N N . GLN A 1 170 ? 5.090 -17.479 0.692 1.00 84.88 170 GLN A N 1
ATOM 1347 C CA . GLN A 1 170 ? 5.894 -17.857 1.850 1.00 84.88 170 GLN A CA 1
ATOM 1348 C C . GLN A 1 170 ? 7.221 -18.479 1.405 1.00 84.88 170 GLN A C 1
ATOM 1350 O O . GLN A 1 170 ? 8.271 -18.127 1.943 1.00 84.88 170 GLN A O 1
ATOM 1355 N N . THR A 1 171 ? 7.199 -19.280 0.337 1.00 86.00 171 THR A N 1
ATOM 1356 C CA . THR A 1 171 ? 8.400 -19.856 -0.279 1.00 86.00 171 THR A CA 1
ATOM 1357 C C . THR A 1 171 ? 9.379 -18.786 -0.745 1.00 86.00 171 THR A C 1
ATOM 1359 O O . THR A 1 171 ? 10.570 -18.845 -0.433 1.00 86.00 171 THR A O 1
ATOM 1362 N N . HIS A 1 172 ? 8.904 -17.761 -1.458 1.00 88.75 172 HIS A N 1
ATOM 1363 C CA . HIS A 1 172 ? 9.776 -16.665 -1.885 1.00 88.75 172 HIS A CA 1
ATOM 1364 C C . HIS A 1 172 ? 10.380 -15.915 -0.694 1.00 88.75 172 HIS A C 1
ATOM 1366 O O . HIS A 1 172 ? 11.551 -15.533 -0.742 1.00 88.75 172 HIS A O 1
ATOM 1372 N N . LEU A 1 173 ? 9.605 -15.716 0.374 1.00 86.69 173 LEU A N 1
ATOM 1373 C CA . LEU A 1 173 ? 10.086 -15.062 1.585 1.00 86.69 173 LEU A CA 1
ATOM 1374 C C . LEU A 1 173 ? 11.170 -15.890 2.287 1.00 86.69 173 LEU A C 1
ATOM 1376 O O . LEU A 1 173 ? 12.209 -15.333 2.646 1.00 86.69 173 LEU A O 1
ATOM 1380 N N . ALA A 1 174 ? 10.968 -17.202 2.427 1.00 86.75 174 ALA A N 1
ATOM 1381 C CA . ALA A 1 174 ? 11.949 -18.110 3.016 1.00 86.75 174 ALA A CA 1
ATOM 1382 C C . ALA A 1 174 ? 13.274 -18.077 2.242 1.00 86.75 174 ALA A C 1
ATOM 1384 O O . ALA A 1 174 ? 14.346 -17.910 2.825 1.00 86.75 174 ALA A O 1
ATOM 1385 N N . LEU A 1 175 ? 13.210 -18.115 0.908 1.00 88.88 175 LEU A N 1
ATOM 1386 C CA . LEU A 1 175 ? 14.386 -18.000 0.043 1.00 88.88 175 LEU A CA 1
ATOM 1387 C C . LEU A 1 175 ? 15.122 -16.662 0.222 1.00 88.88 175 LEU A C 1
ATOM 1389 O O . LEU A 1 175 ? 16.351 -16.640 0.303 1.00 88.88 175 LEU A O 1
ATOM 1393 N N . ILE A 1 176 ? 14.396 -15.544 0.326 1.00 89.69 176 ILE A N 1
ATOM 1394 C CA . ILE A 1 176 ? 15.008 -14.233 0.596 1.00 89.69 176 ILE A CA 1
ATOM 1395 C C . ILE A 1 176 ? 15.691 -14.222 1.969 1.00 89.69 176 ILE A C 1
ATOM 1397 O O . ILE A 1 176 ? 16.811 -13.727 2.094 1.00 89.69 176 ILE A O 1
ATOM 1401 N N . ARG A 1 177 ? 15.067 -14.814 2.993 1.00 86.69 177 ARG A N 1
ATOM 1402 C CA . ARG A 1 177 ? 15.641 -14.931 4.346 1.00 86.69 177 ARG A CA 1
ATOM 1403 C C . ARG A 1 177 ? 16.888 -15.816 4.398 1.00 86.69 177 ARG A C 1
ATOM 1405 O O . ARG A 1 177 ? 17.729 -15.616 5.271 1.00 86.69 177 ARG A O 1
ATOM 1412 N N . LEU A 1 178 ? 17.050 -16.735 3.446 1.00 89.25 178 LEU A N 1
ATOM 1413 C CA . LEU A 1 178 ? 18.288 -17.495 3.229 1.00 89.25 178 LEU A CA 1
ATOM 1414 C C . LEU A 1 178 ? 19.395 -16.702 2.519 1.00 89.25 178 LEU A C 1
ATOM 1416 O O . LEU A 1 178 ? 20.493 -17.218 2.325 1.00 89.25 178 LEU A O 1
ATOM 1420 N N . GLY A 1 179 ? 19.132 -15.452 2.139 1.00 90.00 179 GLY A N 1
ATOM 1421 C CA . GLY A 1 179 ? 20.105 -14.566 1.506 1.00 90.00 179 GLY A CA 1
ATOM 1422 C C . GLY A 1 179 ? 20.012 -14.513 -0.017 1.00 90.00 179 GLY A C 1
ATOM 1423 O O . GLY A 1 179 ? 20.863 -13.886 -0.652 1.00 90.00 179 GLY A O 1
ATOM 1424 N N . LEU A 1 180 ? 18.995 -15.126 -0.635 1.00 89.94 180 LEU A N 1
ATOM 1425 C CA . LEU A 1 180 ? 18.770 -14.941 -2.066 1.00 89.94 180 LEU A CA 1
ATOM 1426 C C . LEU A 1 180 ? 18.271 -13.520 -2.339 1.00 89.94 180 LEU A C 1
ATOM 1428 O O . LEU A 1 180 ? 17.444 -12.961 -1.621 1.00 89.94 180 LEU A O 1
ATOM 1432 N N . SER A 1 181 ? 18.724 -12.947 -3.454 1.00 90.06 181 SER A N 1
ATOM 1433 C CA . SER A 1 181 ? 18.094 -11.736 -3.980 1.00 90.06 181 SER A CA 1
ATOM 1434 C C . SER A 1 181 ? 16.628 -12.016 -4.331 1.00 90.06 181 SER A C 1
ATOM 1436 O O . SER A 1 181 ? 16.296 -13.135 -4.717 1.00 90.06 181 SER A O 1
ATOM 1438 N N . ARG A 1 182 ? 15.758 -10.996 -4.311 1.00 90.12 182 ARG A N 1
ATOM 1439 C CA . ARG A 1 182 ? 14.355 -11.126 -4.756 1.00 90.12 182 ARG A CA 1
ATOM 1440 C C . ARG A 1 182 ? 14.238 -11.804 -6.126 1.00 90.12 182 ARG A C 1
ATOM 1442 O O . ARG A 1 182 ? 13.402 -12.676 -6.322 1.00 90.12 182 ARG A O 1
ATOM 1449 N N . THR A 1 183 ? 15.087 -11.414 -7.077 1.00 88.31 183 THR A N 1
ATOM 1450 C CA . THR A 1 183 ? 15.096 -11.991 -8.430 1.00 88.31 183 THR A CA 1
ATOM 1451 C C . THR A 1 183 ? 15.446 -13.477 -8.402 1.00 88.31 183 THR A C 1
ATOM 1453 O O . THR A 1 183 ? 14.782 -14.272 -9.061 1.00 88.31 183 THR A O 1
ATOM 1456 N N . SER A 1 184 ? 16.466 -13.851 -7.627 1.00 88.50 184 SER A N 1
ATOM 1457 C CA . SER A 1 184 ? 16.872 -15.246 -7.453 1.00 88.50 184 SER A CA 1
ATOM 1458 C C . SER A 1 184 ? 15.785 -16.056 -6.750 1.00 88.50 184 SER A C 1
ATOM 1460 O O . SER A 1 184 ? 15.472 -17.150 -7.199 1.00 88.50 184 SER A O 1
ATOM 1462 N N . ALA A 1 185 ? 15.172 -15.505 -5.701 1.00 90.00 185 ALA A N 1
ATOM 1463 C CA . ALA A 1 185 ? 14.098 -16.148 -4.956 1.00 90.00 185 ALA A CA 1
ATOM 1464 C C . ALA A 1 185 ? 12.876 -16.426 -5.839 1.00 90.00 185 ALA A C 1
ATOM 1466 O O . ALA A 1 185 ? 12.377 -17.541 -5.822 1.00 90.00 185 ALA A O 1
ATOM 1467 N N . ILE A 1 186 ? 12.447 -15.468 -6.670 1.00 87.06 186 ILE A N 1
ATOM 1468 C CA . ILE A 1 186 ? 11.341 -15.673 -7.622 1.00 87.06 186 ILE A CA 1
ATOM 1469 C C . ILE A 1 186 ? 11.696 -16.739 -8.670 1.00 87.06 186 ILE A C 1
ATOM 1471 O O . ILE A 1 186 ? 10.875 -17.588 -9.003 1.00 87.06 186 ILE A O 1
ATOM 1475 N N . ALA A 1 187 ? 12.921 -16.707 -9.205 1.00 86.88 187 ALA A N 1
ATOM 1476 C CA . ALA A 1 187 ? 13.350 -17.669 -10.219 1.00 86.88 187 ALA A CA 1
ATOM 1477 C C . ALA A 1 187 ? 13.445 -19.101 -9.666 1.00 86.88 187 ALA A C 1
ATOM 1479 O O . ALA A 1 187 ? 13.053 -20.042 -10.348 1.00 86.88 187 ALA A O 1
ATOM 1480 N N . VAL A 1 188 ? 13.953 -19.258 -8.440 1.00 87.25 188 VAL A N 1
ATOM 1481 C CA . VAL A 1 188 ? 14.041 -20.552 -7.751 1.00 87.25 188 VAL A CA 1
ATOM 1482 C C . VAL A 1 188 ? 12.660 -21.019 -7.297 1.00 87.25 188 VAL A C 1
ATOM 1484 O O . VAL A 1 188 ? 12.326 -22.176 -7.512 1.00 87.25 188 VAL A O 1
ATOM 1487 N N . GLY A 1 189 ? 11.837 -20.129 -6.738 1.00 86.50 189 GLY A N 1
ATOM 1488 C CA . GLY A 1 189 ? 10.474 -20.441 -6.306 1.00 86.50 189 GLY A CA 1
ATOM 1489 C C . GLY A 1 189 ? 9.593 -20.949 -7.444 1.00 86.50 189 GLY A C 1
ATOM 1490 O O . GLY A 1 189 ? 8.856 -21.900 -7.247 1.00 86.50 189 GLY A O 1
ATOM 1491 N N . ALA A 1 190 ? 9.764 -20.446 -8.671 1.00 84.75 190 ALA A N 1
ATOM 1492 C CA . ALA A 1 190 ? 9.066 -20.977 -9.848 1.00 84.75 190 ALA A CA 1
ATOM 1493 C C . ALA A 1 190 ? 9.384 -22.457 -10.168 1.00 84.75 190 ALA A C 1
ATOM 1495 O O . ALA A 1 190 ? 8.663 -23.083 -10.944 1.00 84.75 190 ALA A O 1
ATOM 1496 N N . LEU A 1 191 ? 10.470 -23.008 -9.612 1.00 87.25 191 LEU A N 1
ATOM 1497 C CA . LEU A 1 191 ? 10.840 -24.423 -9.719 1.00 87.25 191 LEU A CA 1
ATOM 1498 C C . LEU A 1 191 ? 10.361 -25.255 -8.517 1.00 87.25 191 LEU A C 1
ATOM 1500 O O . LEU A 1 191 ? 10.447 -26.482 -8.559 1.00 87.25 191 LEU A O 1
ATOM 1504 N N . ILE A 1 192 ? 9.877 -24.610 -7.453 1.00 85.12 192 ILE A N 1
ATOM 1505 C CA . ILE A 1 192 ? 9.361 -25.246 -6.242 1.00 85.12 192 ILE A CA 1
ATOM 1506 C C . ILE A 1 192 ? 7.834 -25.287 -6.358 1.00 85.12 192 ILE A C 1
ATOM 1508 O O . ILE A 1 192 ? 7.184 -24.257 -6.470 1.00 85.12 192 ILE A O 1
ATOM 1512 N N . ALA A 1 193 ? 7.248 -26.485 -6.350 1.00 75.19 193 ALA A N 1
ATOM 1513 C CA . ALA A 1 193 ? 5.795 -26.641 -6.486 1.00 75.19 193 ALA A CA 1
ATOM 1514 C C . ALA A 1 193 ? 5.008 -26.194 -5.237 1.00 75.19 193 ALA A C 1
ATOM 1516 O O . ALA A 1 193 ? 3.805 -25.966 -5.321 1.00 75.19 193 ALA A O 1
ATOM 1517 N N . ASP A 1 194 ? 5.681 -26.113 -4.090 1.00 79.69 194 ASP A N 1
ATOM 1518 C CA . ASP A 1 194 ? 5.109 -25.704 -2.811 1.00 79.69 194 ASP A CA 1
ATOM 1519 C C . ASP A 1 194 ? 5.323 -24.200 -2.574 1.00 79.69 194 ASP A C 1
ATOM 1521 O O . ASP A 1 194 ? 6.461 -23.739 -2.477 1.00 79.69 194 ASP A O 1
ATOM 1525 N N . ASP A 1 195 ? 4.232 -23.441 -2.455 1.00 78.19 195 ASP A N 1
ATOM 1526 C CA . ASP A 1 195 ? 4.228 -22.002 -2.139 1.00 78.19 195 ASP A CA 1
ATOM 1527 C C . ASP A 1 195 ? 4.204 -21.699 -0.624 1.00 78.19 195 ASP A C 1
ATOM 1529 O O . ASP A 1 195 ? 4.247 -20.532 -0.217 1.00 78.19 195 ASP A O 1
ATOM 1533 N N . SER A 1 196 ? 4.172 -22.744 0.211 1.00 80.38 196 SER A N 1
ATOM 1534 C CA . SER A 1 196 ? 4.109 -22.690 1.679 1.00 80.38 196 SER A CA 1
ATOM 1535 C C . SER A 1 196 ? 5.413 -23.098 2.384 1.00 80.38 196 SER A C 1
ATOM 1537 O O . SER A 1 196 ? 5.423 -23.355 3.591 1.00 80.38 196 SER A O 1
ATOM 1539 N N . LEU A 1 197 ? 6.541 -23.132 1.661 1.00 81.88 197 LEU A N 1
ATOM 1540 C CA . LEU A 1 197 ? 7.834 -23.529 2.221 1.00 81.88 197 LEU A CA 1
ATOM 1541 C C . LEU A 1 197 ? 8.262 -22.566 3.338 1.00 81.88 197 LEU A C 1
ATOM 1543 O O . LEU A 1 197 ? 8.399 -21.359 3.128 1.00 81.88 197 LEU A O 1
ATOM 1547 N N . THR A 1 198 ? 8.511 -23.115 4.526 1.00 83.25 198 THR A N 1
ATOM 1548 C CA . THR A 1 198 ? 8.950 -22.355 5.702 1.00 83.25 198 THR A CA 1
ATOM 1549 C C . THR A 1 198 ? 10.463 -22.139 5.718 1.00 83.25 198 THR A C 1
ATOM 1551 O O . THR A 1 198 ? 11.224 -22.837 5.044 1.00 83.25 198 THR A O 1
ATOM 1554 N N . ASP A 1 199 ? 10.919 -21.201 6.555 1.00 79.62 199 ASP A N 1
ATOM 1555 C CA . ASP A 1 199 ? 12.347 -20.931 6.770 1.00 79.62 199 ASP A CA 1
ATOM 1556 C C . ASP A 1 199 ? 13.129 -22.191 7.184 1.00 79.62 199 ASP A C 1
ATOM 1558 O O . ASP A 1 199 ? 14.270 -22.365 6.765 1.00 79.62 199 ASP A O 1
ATOM 1562 N N . GLU A 1 200 ? 12.530 -23.071 7.994 1.00 78.25 200 GLU A N 1
ATOM 1563 C CA . GLU A 1 200 ? 13.143 -24.341 8.408 1.00 78.25 200 GLU A CA 1
ATOM 1564 C C . GLU A 1 200 ? 13.217 -25.332 7.246 1.00 78.25 200 GLU A C 1
ATOM 1566 O O . GLU A 1 200 ? 14.284 -25.879 6.975 1.00 78.25 200 GLU A O 1
ATOM 1571 N N . GLY A 1 201 ? 12.119 -25.500 6.499 1.00 73.62 201 GLY A N 1
ATOM 1572 C CA . GLY A 1 201 ? 12.087 -26.388 5.335 1.00 73.62 201 GLY A CA 1
ATOM 1573 C C . GLY A 1 201 ? 13.094 -25.987 4.254 1.00 73.62 201 GLY A C 1
ATOM 1574 O O . GLY A 1 201 ? 13.673 -26.845 3.591 1.00 73.62 201 GLY A O 1
ATOM 1575 N N . ALA A 1 202 ? 13.361 -24.687 4.112 1.00 72.81 202 ALA A N 1
ATOM 1576 C CA . ALA A 1 202 ? 14.311 -24.166 3.138 1.00 72.81 202 ALA A CA 1
ATOM 1577 C C . ALA A 1 202 ? 15.792 -24.345 3.550 1.00 72.81 202 ALA A C 1
ATOM 1579 O O . ALA A 1 202 ? 16.667 -24.330 2.685 1.00 72.81 202 ALA A O 1
ATOM 1580 N N . ARG A 1 203 ? 16.098 -24.530 4.846 1.00 73.44 203 ARG A N 1
ATOM 1581 C CA . ARG A 1 203 ? 17.476 -24.737 5.350 1.00 73.44 203 ARG A CA 1
ATOM 1582 C C . ARG A 1 203 ? 17.997 -26.162 5.151 1.00 73.44 203 ARG A C 1
ATOM 1584 O O . ARG A 1 203 ? 19.205 -26.366 5.244 1.00 73.44 203 ARG A O 1
ATOM 1591 N N . GLY A 1 204 ? 17.114 -27.101 4.815 1.00 66.06 204 GLY A N 1
ATOM 1592 C CA . GLY A 1 204 ? 17.418 -28.529 4.766 1.00 66.06 204 GLY A CA 1
ATOM 1593 C C . GLY A 1 204 ? 17.434 -29.172 6.164 1.00 66.06 204 GLY A C 1
ATOM 1594 O O . GLY A 1 204 ? 17.478 -28.452 7.163 1.00 66.06 204 GLY A O 1
ATOM 1595 N N . PRO A 1 205 ? 17.335 -30.511 6.238 1.00 49.47 205 PRO A N 1
ATOM 1596 C CA . PRO A 1 205 ? 17.487 -31.261 7.484 1.00 49.47 205 PRO A CA 1
ATOM 1597 C C . PRO A 1 205 ? 18.910 -31.193 8.056 1.00 49.47 205 PRO A C 1
ATOM 1599 O O . PRO A 1 205 ? 19.870 -31.030 7.265 1.00 49.47 205 PRO A O 1
#

Foldseek 3Di:
DVLLVVLPVVQPQWDSQLLVVLLVVLLVVVVPLQLLAQDQLPDPCNLVSQLVLVQSCLCGGHPVSAPQHDSVSSSLLSVLQSQLLALNDLVVNLVVQVVVCVVVVHPDDSVRSSVVSVVSLVPRLAHVVLSSVSSSVSSSVVSCVVVVHDYDNVSCPCVNVSSNQSYDFQQLVLVVVVVDHSVRSVVVVVVPPDSNQHVVNVVPD

pLDDT: mean 91.72, std 6.94, range [49.47, 98.38]

Sequence (205 aa):
MGSYVNISVTNPGVNPSGILNLRDYFVQRKNRIEELVPSDPTSPDALDSYVKVFSRINKTLSQSGDEFGNHKRSFMLALLVVNWMQGQPIAKLIKDREKYEKKRGGTKSINTVVRNVLEDVEKYARFIVPKYMACYLEVLEAVARENQLEIDTSALEQLQVSLEFGVSSQTHLALIRLGLSRTSAIAVGALIADDSLTDEGARGP

Secondary structure (DSSP, 8-state):
-HHHHHHHHHSTTS-HHHHHHHHHHHHHTGGGGGGGSPPPTTSTTHHHHHHHHHHHHHHTT-SSS-TT-SHHHHHHHHHHHHHHHTT--HHHHHHHHHHHHHHTT----HHHHHHHHHHHIIIIIIIIHHHHHHHHHHHHHHHHHHTT-----GGGTTHHHHHHHS---HHHHHHHHTT--HHHHHHHHTT-S-S---HHHHH--

Organism: NCBI:txid267374